Protein AF-A0A316UAI6-F1 (afdb_monomer_lite)

Organism: NCBI:txid1684307

pLDDT: mean 70.28, std 26.06, range [29.97, 97.88]

Sequence (201 aa):
MPPKGSKRKAADRAPDAAPAGEAASRRSTRHAAKAVKQEESDDASARGNKKAQQQVARGNEGAGKEKVEAASTLKSENVDDDKTSSTRTGGYPTTPDGHYFLVRCRLWRCADPSLPAEKRSELQKVLMTARRNLTGRITDAKVREEARQEVQRTKVALGERGDVWWDEGEVADRKMVWNTGYKDWWEGLSEGDRKGQRKSK

Radius of gyration: 36.59 Å; chains: 1; bounding box: 109×56×92 Å

Structure (mmCIF, N/CA/C/O backbone):
data_AF-A0A316UAI6-F1
#
_entry.id   AF-A0A316UAI6-F1
#
loop_
_atom_site.group_PDB
_atom_site.id
_atom_site.type_symbol
_atom_site.label_atom_id
_atom_site.label_alt_id
_atom_site.label_comp_id
_atom_site.label_asym_id
_atom_site.label_entity_id
_atom_site.label_seq_id
_atom_site.pdbx_PDB_ins_code
_atom_site.Cartn_x
_atom_site.Cartn_y
_atom_site.Cartn_z
_atom_site.occupancy
_atom_site.B_iso_or_equiv
_atom_site.auth_seq_id
_atom_site.auth_comp_id
_atom_site.auth_asym_id
_atom_site.auth_atom_id
_atom_site.pdbx_PDB_model_num
ATOM 1 N N . MET A 1 1 ? -63.494 26.188 -23.216 1.00 51.81 1 MET A N 1
ATOM 2 C CA . MET A 1 1 ? -63.212 26.230 -24.674 1.00 51.81 1 MET A CA 1
ATOM 3 C C . MET A 1 1 ? -61.818 26.817 -24.822 1.00 51.81 1 MET A C 1
ATOM 5 O O . MET A 1 1 ? -61.580 27.785 -24.109 1.00 51.81 1 MET A O 1
ATOM 9 N N . PRO A 1 2 ? -60.870 26.200 -25.555 1.00 58.38 2 PRO A N 1
ATOM 10 C CA . PRO A 1 2 ? -60.955 25.837 -26.982 1.00 58.38 2 PRO A CA 1
ATOM 11 C C . PRO A 1 2 ? -61.150 24.327 -27.279 1.00 58.38 2 PRO A C 1
ATOM 13 O O . PRO A 1 2 ? -61.202 23.535 -26.337 1.00 58.38 2 PRO A O 1
ATOM 16 N N . PRO A 1 3 ? -61.382 23.946 -28.558 1.00 62.19 3 PRO A N 1
ATOM 17 C CA . PRO A 1 3 ? -62.077 22.716 -28.938 1.00 62.19 3 PRO A CA 1
ATOM 18 C C . PRO A 1 3 ? -61.199 21.551 -29.438 1.00 62.19 3 PRO A C 1
ATOM 20 O O . PRO A 1 3 ? -59.983 21.619 -29.576 1.00 62.19 3 PRO A O 1
ATOM 23 N N . LYS A 1 4 ? -61.935 20.465 -29.691 1.00 53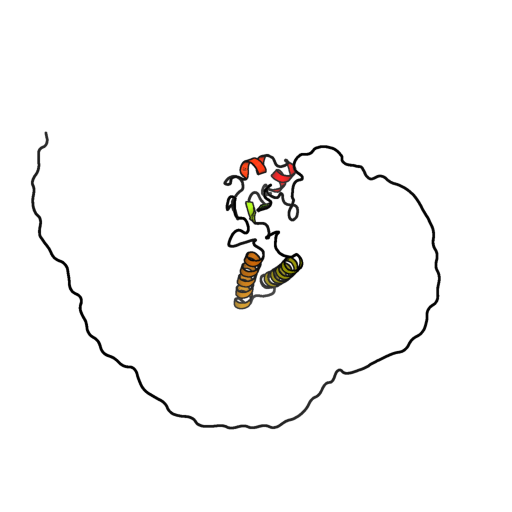.47 4 LYS A N 1
ATOM 24 C CA . LYS A 1 4 ? -61.600 19.091 -30.067 1.00 53.47 4 LYS A CA 1
ATOM 25 C C . LYS A 1 4 ? -60.944 18.940 -31.454 1.00 53.47 4 LYS A C 1
ATOM 27 O O . LYS A 1 4 ? -61.426 19.511 -32.420 1.00 53.47 4 LYS A O 1
ATOM 32 N N . GLY A 1 5 ? -59.958 18.039 -31.521 1.00 47.47 5 GLY A N 1
ATOM 33 C CA . GLY A 1 5 ? -59.858 16.867 -32.413 1.00 47.47 5 GLY A CA 1
ATOM 34 C C . GLY A 1 5 ? -59.988 16.988 -33.942 1.00 47.47 5 GLY A C 1
ATOM 35 O O . GLY A 1 5 ? -61.004 17.428 -34.460 1.00 47.47 5 GLY A O 1
ATOM 36 N N . SER A 1 6 ? -59.027 16.380 -34.654 1.00 54.06 6 SER A N 1
ATOM 37 C CA . SER A 1 6 ? -59.182 15.623 -35.923 1.00 54.06 6 SER A CA 1
ATOM 38 C C . SER A 1 6 ? -57.846 14.913 -36.214 1.00 54.06 6 SER A C 1
ATOM 40 O O . SER A 1 6 ? -56.837 15.576 -36.385 1.00 54.06 6 SER A O 1
ATOM 42 N N . LYS A 1 7 ? -57.697 13.611 -35.931 1.00 49.31 7 LYS A N 1
ATOM 43 C CA . LYS A 1 7 ? -57.993 12.414 -36.752 1.00 49.31 7 LYS A CA 1
ATOM 44 C C . LYS A 1 7 ? -57.172 12.279 -38.054 1.00 49.31 7 LYS A C 1
ATOM 46 O O . LYS A 1 7 ? -57.215 13.157 -38.906 1.00 49.31 7 LYS A O 1
ATOM 51 N N . ARG A 1 8 ? -56.714 11.024 -38.248 1.00 52.44 8 ARG A N 1
ATOM 52 C CA . ARG A 1 8 ? -56.242 10.314 -39.469 1.00 52.44 8 ARG A CA 1
ATOM 53 C C . ARG A 1 8 ? -54.715 10.417 -39.680 1.00 52.44 8 ARG A C 1
ATOM 55 O O . ARG A 1 8 ? -54.158 11.476 -39.475 1.00 52.44 8 ARG A O 1
ATOM 62 N N . LYS A 1 9 ? -53.976 9.371 -40.068 1.00 49.50 9 LYS A N 1
ATOM 63 C CA . LYS A 1 9 ? -54.337 8.108 -40.732 1.00 49.50 9 LYS A CA 1
ATOM 64 C C . LYS A 1 9 ? -53.195 7.088 -40.551 1.00 49.50 9 LYS A C 1
ATOM 66 O O . LYS A 1 9 ? -52.033 7.469 -40.595 1.00 49.50 9 LYS A O 1
ATOM 71 N N . ALA A 1 10 ? -53.550 5.818 -40.385 1.00 48.56 10 ALA A N 1
ATOM 72 C CA . ALA A 1 10 ? -52.649 4.673 -40.480 1.00 48.56 10 ALA A CA 1
ATOM 73 C C . ALA A 1 10 ? -52.291 4.347 -41.946 1.00 48.56 10 ALA A C 1
ATOM 75 O O . ALA A 1 10 ? -53.114 4.568 -42.838 1.00 48.56 10 ALA A O 1
ATOM 76 N N . ALA A 1 11 ? -51.104 3.778 -42.149 1.00 54.94 11 ALA A N 1
ATOM 77 C CA . ALA A 1 11 ? -50.732 2.857 -43.230 1.00 54.94 11 ALA A CA 1
ATOM 78 C C . ALA A 1 11 ? -49.582 1.992 -42.663 1.00 54.94 11 ALA A C 1
ATOM 80 O O . ALA A 1 11 ? -48.625 2.546 -42.128 1.00 54.94 11 ALA A O 1
ATOM 81 N N . ASP A 1 12 ? -49.832 0.709 -42.382 1.00 42.19 12 ASP A N 1
ATOM 82 C CA . ASP A 1 12 ? -49.533 -0.458 -43.249 1.00 42.19 12 ASP A CA 1
ATOM 83 C C . ASP A 1 12 ? -48.010 -0.666 -43.432 1.00 42.19 12 ASP A C 1
ATOM 85 O O . ASP A 1 12 ? -47.335 0.212 -43.953 1.00 42.19 12 ASP A O 1
ATOM 89 N N . ARG A 1 13 ? -47.394 -1.694 -42.812 1.00 37.78 13 ARG A N 1
ATOM 90 C CA . ARG A 1 13 ? -47.258 -3.103 -43.291 1.00 37.78 13 ARG A CA 1
ATOM 91 C C . ARG A 1 13 ? -46.191 -3.181 -44.402 1.00 37.78 13 ARG A C 1
ATOM 93 O O . ARG A 1 13 ? -46.262 -2.419 -45.347 1.00 37.78 13 ARG A O 1
ATOM 100 N N . ALA A 1 14 ? -45.162 -4.026 -44.387 1.00 54.59 14 ALA A N 1
ATOM 101 C CA . ALA A 1 14 ? -44.936 -5.333 -43.776 1.00 54.59 14 ALA A CA 1
ATOM 102 C C . ALA A 1 14 ? -43.407 -5.607 -43.641 1.00 54.59 14 ALA A C 1
ATOM 104 O O . ALA A 1 14 ? -42.605 -4.778 -44.073 1.00 54.59 14 ALA A O 1
ATOM 105 N N . PRO A 1 15 ? -43.014 -6.753 -43.053 1.00 63.81 15 PRO A N 1
ATOM 106 C CA . PRO A 1 15 ? -41.630 -7.198 -42.882 1.00 63.81 15 PRO A CA 1
ATOM 107 C C . PRO A 1 15 ? -41.121 -8.085 -44.038 1.00 63.81 15 PRO A C 1
ATOM 109 O O . PRO A 1 15 ? -41.906 -8.538 -44.868 1.00 63.81 15 PRO A O 1
ATOM 112 N N . ASP A 1 16 ? -39.828 -8.416 -43.933 1.00 42.72 16 ASP A N 1
ATOM 113 C CA . ASP A 1 16 ? -39.140 -9.613 -44.452 1.00 42.72 16 ASP A CA 1
ATOM 114 C C . ASP A 1 16 ? -38.360 -9.482 -45.775 1.00 42.72 16 ASP A C 1
ATOM 116 O O . ASP A 1 16 ? -38.886 -8.988 -46.769 1.00 42.72 16 ASP A O 1
ATOM 120 N N . ALA A 1 17 ? -37.095 -9.934 -45.735 1.00 41.78 17 ALA A N 1
ATOM 121 C CA . ALA 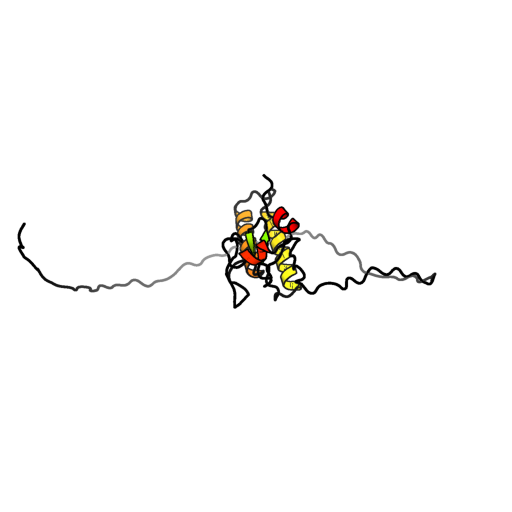A 1 17 ? -36.312 -10.539 -46.827 1.00 41.78 17 ALA A CA 1
ATOM 122 C C . ALA A 1 17 ? -34.794 -10.522 -46.520 1.00 41.78 17 ALA A C 1
ATOM 124 O O . ALA A 1 17 ? -34.074 -9.581 -46.853 1.00 41.78 17 ALA A O 1
ATOM 125 N N . ALA A 1 18 ? -34.283 -11.619 -45.957 1.00 45.41 18 ALA A N 1
ATOM 126 C CA . ALA A 1 18 ? -33.064 -12.243 -46.494 1.00 45.41 18 ALA A CA 1
ATOM 127 C C . ALA A 1 18 ? -33.494 -13.114 -47.702 1.00 45.41 18 ALA A C 1
ATOM 129 O O . ALA A 1 18 ? -34.648 -13.554 -47.687 1.00 45.41 18 ALA A O 1
ATOM 130 N N . PRO A 1 19 ? -32.658 -13.398 -48.735 1.00 53.94 19 PRO A N 1
ATOM 131 C CA . PRO A 1 19 ? -31.632 -14.448 -48.589 1.00 53.94 19 PRO A CA 1
ATOM 132 C C . PRO A 1 19 ? -30.394 -14.407 -49.542 1.00 53.94 19 PRO A C 1
ATOM 134 O O . PRO A 1 19 ? -30.399 -13.777 -50.591 1.00 53.94 19 PRO A O 1
ATOM 137 N N . ALA A 1 20 ? -29.386 -15.207 -49.154 1.00 40.53 20 ALA A N 1
ATOM 138 C CA . ALA A 1 20 ? -28.538 -16.134 -49.941 1.00 40.53 20 ALA A CA 1
ATOM 139 C C . ALA A 1 20 ? -27.560 -15.694 -51.069 1.00 40.53 20 ALA A C 1
ATOM 141 O O . ALA A 1 20 ? -27.871 -14.897 -51.946 1.00 40.53 20 ALA A O 1
ATOM 142 N N . GLY A 1 21 ? -26.407 -16.395 -51.084 1.00 38.06 21 GLY A N 1
ATOM 143 C CA . GLY A 1 21 ? -25.442 -16.558 -52.193 1.00 38.06 21 GLY A CA 1
ATOM 144 C C . GLY A 1 21 ? -23.988 -16.352 -51.729 1.00 38.06 21 GLY A C 1
ATOM 145 O O . GLY A 1 21 ? -23.542 -15.217 -51.652 1.00 38.06 21 GLY A O 1
ATOM 146 N N . GLU A 1 22 ? -23.261 -17.320 -51.156 1.00 34.16 22 GLU A N 1
ATOM 147 C CA . GLU A 1 22 ? -22.683 -18.567 -51.712 1.00 34.16 22 GLU A CA 1
ATOM 148 C C . GLU A 1 22 ? -21.456 -18.370 -52.638 1.00 34.16 22 GLU A C 1
ATOM 150 O O . GLU A 1 22 ? -21.431 -17.472 -53.469 1.00 34.16 22 GLU A O 1
ATOM 155 N N . ALA A 1 23 ? -20.480 -19.285 -52.483 1.00 39.41 23 ALA A N 1
ATOM 156 C CA . ALA A 1 23 ? -19.252 -19.557 -53.257 1.00 39.41 23 ALA A CA 1
ATOM 157 C C . ALA A 1 23 ? -17.948 -18.925 -52.706 1.00 39.41 23 ALA A C 1
ATOM 159 O O . ALA A 1 23 ? -17.682 -17.740 -52.836 1.00 39.41 23 ALA A O 1
ATOM 160 N N . ALA A 1 24 ? -17.158 -19.652 -51.908 1.00 39.59 24 ALA A N 1
ATOM 161 C CA . ALA A 1 24 ? -16.184 -20.681 -52.314 1.00 39.59 24 ALA A CA 1
ATOM 162 C C . ALA A 1 24 ? -14.859 -20.110 -52.859 1.00 39.59 24 ALA A C 1
ATOM 164 O O . ALA A 1 24 ? -14.784 -19.686 -54.001 1.00 39.59 24 ALA A O 1
ATOM 165 N N . SER A 1 25 ? -13.779 -20.219 -52.073 1.00 41.81 25 SER A N 1
ATOM 166 C CA . SER A 1 25 ? -12.475 -20.666 -52.590 1.00 41.81 25 SER A CA 1
ATOM 167 C C . SER A 1 25 ? -11.545 -21.060 -51.437 1.00 41.81 25 SER A C 1
ATOM 169 O O . SER A 1 25 ? -10.957 -20.233 -50.743 1.00 41.81 25 SER A O 1
ATOM 171 N N . ARG A 1 26 ? -11.456 -22.370 -51.200 1.00 51.00 26 ARG A N 1
ATOM 172 C CA . ARG A 1 26 ? -10.353 -23.030 -50.494 1.00 51.00 26 ARG A CA 1
ATOM 173 C C . ARG A 1 26 ? -9.532 -23.777 -51.547 1.00 51.00 26 ARG A C 1
ATOM 175 O O . ARG A 1 26 ? -10.116 -24.267 -52.510 1.00 51.00 26 ARG A O 1
ATOM 182 N N . ARG A 1 27 ? -8.252 -24.013 -51.218 1.00 43.62 27 ARG A N 1
ATOM 183 C CA . ARG A 1 27 ? -7.220 -24.796 -51.944 1.00 43.62 27 ARG A CA 1
ATOM 184 C C . ARG A 1 27 ? -6.547 -23.978 -53.067 1.00 43.62 27 ARG A C 1
ATOM 186 O O . ARG A 1 27 ? -7.220 -23.283 -53.798 1.00 43.62 27 ARG A O 1
ATOM 193 N N . SER A 1 28 ? -5.228 -23.997 -53.261 1.00 41.75 28 SER A N 1
ATOM 194 C CA . SER A 1 28 ? -4.328 -25.139 -53.118 1.00 41.75 28 SER A CA 1
ATOM 195 C C . SER A 1 28 ? -2.843 -24.727 -53.223 1.00 41.75 28 SER A C 1
ATOM 197 O O . SER A 1 28 ? -2.511 -23.872 -54.030 1.00 41.75 28 SER A O 1
ATOM 199 N N . THR A 1 29 ? -1.992 -25.401 -52.429 1.00 48.34 29 THR A N 1
ATOM 200 C CA . THR A 1 29 ? -0.652 -25.982 -52.743 1.00 48.34 29 THR A CA 1
ATOM 201 C C . THR A 1 29 ? 0.410 -25.141 -53.479 1.00 48.34 29 THR A C 1
ATOM 203 O O . THR A 1 29 ? 0.173 -24.708 -54.593 1.00 48.34 29 THR A O 1
ATOM 206 N N . ARG A 1 30 ? 1.604 -24.883 -52.917 1.00 45.38 30 ARG A N 1
ATOM 207 C CA . ARG A 1 30 ? 2.788 -25.755 -52.645 1.00 45.38 30 ARG A CA 1
ATOM 208 C C . ARG A 1 30 ? 3.887 -25.539 -53.709 1.00 45.38 30 ARG A C 1
ATOM 210 O O . ARG A 1 30 ? 3.574 -25.385 -54.879 1.00 45.38 30 ARG A O 1
ATOM 217 N N . HIS A 1 31 ? 5.142 -25.659 -53.253 1.00 33.75 31 HIS A N 1
ATOM 218 C CA . HIS A 1 31 ? 6.447 -25.591 -53.947 1.00 33.75 31 HIS A CA 1
ATOM 219 C C . HIS A 1 31 ? 7.080 -24.182 -53.941 1.00 33.75 31 HIS A C 1
ATOM 221 O O . HIS A 1 31 ? 6.417 -23.211 -54.254 1.00 33.75 31 HIS A O 1
ATOM 227 N N . ALA A 1 32 ? 8.333 -23.978 -53.522 1.00 42.34 32 ALA A N 1
ATOM 228 C CA . ALA A 1 32 ? 9.491 -24.852 -53.667 1.00 42.34 32 ALA A CA 1
ATOM 229 C C . ALA A 1 32 ? 10.475 -24.787 -52.482 1.00 42.34 32 ALA A C 1
ATOM 231 O O . ALA A 1 32 ? 10.679 -23.752 -51.854 1.00 42.34 32 ALA A O 1
ATOM 232 N N . ALA A 1 33 ? 11.110 -25.932 -52.242 1.00 38.81 33 ALA A N 1
ATOM 233 C CA . ALA A 1 33 ? 12.311 -26.104 -51.442 1.00 38.81 33 ALA A CA 1
ATOM 234 C C . ALA A 1 33 ? 13.564 -26.010 -52.332 1.00 38.81 33 ALA A C 1
ATOM 236 O O . ALA A 1 33 ? 13.546 -26.550 -53.438 1.00 38.81 33 ALA A O 1
ATOM 237 N N . LYS A 1 34 ? 14.630 -25.381 -51.813 1.00 37.19 34 LYS A N 1
ATOM 238 C CA . LYS A 1 34 ? 16.087 -25.552 -52.071 1.00 37.19 34 LYS A CA 1
ATOM 239 C C . LYS A 1 34 ? 16.788 -24.248 -51.635 1.00 37.19 34 LYS A C 1
ATOM 241 O O . LYS A 1 34 ? 16.229 -23.189 -51.854 1.00 37.19 34 LYS A O 1
ATOM 246 N N . ALA A 1 35 ? 17.987 -24.197 -51.066 1.00 41.81 35 ALA A N 1
ATOM 247 C CA . ALA A 1 35 ? 18.954 -25.212 -50.688 1.00 41.81 35 ALA A CA 1
ATOM 248 C C . ALA A 1 35 ? 19.931 -24.630 -49.644 1.00 41.81 35 ALA A C 1
ATOM 250 O O . ALA A 1 35 ? 20.189 -23.432 -49.597 1.00 41.81 35 ALA A O 1
ATOM 251 N N . VAL A 1 36 ? 20.462 -25.563 -48.864 1.00 45.66 36 VAL A N 1
ATOM 252 C CA . VAL A 1 36 ? 21.673 -25.585 -48.035 1.00 45.66 36 VAL A CA 1
ATOM 253 C C . VAL A 1 36 ? 22.865 -24.780 -48.583 1.00 45.66 36 VAL A C 1
ATOM 255 O O . VAL A 1 36 ? 23.236 -24.957 -49.743 1.00 45.66 36 VAL A O 1
ATOM 258 N N . LYS A 1 37 ? 23.568 -24.057 -47.693 1.00 43.25 37 LYS A N 1
ATOM 259 C CA . LYS A 1 37 ? 25.038 -24.137 -47.607 1.00 43.25 37 LYS A CA 1
ATOM 260 C C . LYS A 1 37 ? 25.544 -23.860 -46.185 1.00 43.25 37 LYS A C 1
ATOM 262 O O . LYS A 1 37 ? 25.355 -22.776 -45.646 1.00 43.25 37 LYS A O 1
ATOM 267 N N . GLN A 1 38 ? 26.136 -24.900 -45.602 1.00 36.28 38 GLN A N 1
ATOM 268 C CA . GLN A 1 38 ? 27.097 -24.840 -44.505 1.00 36.28 38 GLN A CA 1
ATOM 269 C C . GLN A 1 38 ? 28.354 -24.113 -44.994 1.00 36.28 38 GLN A C 1
ATOM 271 O O . GLN A 1 38 ? 28.760 -24.371 -46.124 1.00 36.28 38 GLN A O 1
ATOM 276 N N . GLU A 1 39 ? 28.988 -23.313 -44.137 1.00 41.31 39 GLU A N 1
ATOM 277 C CA . GLU A 1 39 ? 30.431 -23.427 -43.909 1.00 41.31 39 GLU A CA 1
ATOM 278 C C . GLU A 1 39 ? 30.711 -23.325 -42.407 1.00 41.31 39 GLU A C 1
ATOM 280 O O . GLU A 1 39 ? 30.231 -22.446 -41.693 1.00 41.31 39 GLU A O 1
ATOM 285 N N . GLU A 1 40 ? 31.429 -24.345 -41.972 1.00 41.88 40 GLU A N 1
ATOM 286 C CA . GLU A 1 40 ? 32.051 -24.613 -40.692 1.00 41.88 40 GLU A CA 1
ATOM 287 C C . GLU A 1 40 ? 33.528 -24.263 -40.882 1.00 41.88 40 GLU A C 1
ATOM 289 O O . GLU A 1 40 ? 34.111 -24.698 -41.873 1.00 41.88 40 GLU A O 1
ATOM 294 N N . SER A 1 41 ? 34.129 -23.501 -39.969 1.00 38.44 41 SER A N 1
ATOM 295 C CA . SER A 1 41 ? 35.519 -23.738 -39.565 1.00 38.44 41 SER A CA 1
ATOM 296 C C . SER A 1 41 ? 35.871 -22.924 -38.324 1.00 38.44 41 SER A C 1
ATOM 298 O O . SER A 1 41 ? 35.643 -21.714 -38.253 1.00 38.44 41 SER A O 1
ATOM 300 N N . ASP A 1 42 ? 36.425 -23.668 -37.381 1.00 37.59 42 ASP A N 1
ATOM 301 C CA . ASP A 1 42 ? 36.916 -23.357 -36.048 1.00 37.59 42 ASP A CA 1
ATOM 302 C C . ASP A 1 42 ? 37.966 -22.231 -35.983 1.00 37.59 42 ASP A C 1
ATOM 304 O O . ASP A 1 42 ? 38.693 -21.996 -36.944 1.00 37.59 42 ASP A O 1
ATOM 308 N N . ASP A 1 43 ? 38.093 -21.565 -34.826 1.00 33.84 43 ASP A N 1
ATOM 309 C CA . ASP A 1 43 ? 39.214 -21.830 -33.902 1.00 33.84 43 ASP A CA 1
ATOM 310 C C . ASP A 1 43 ? 39.177 -20.936 -32.634 1.00 33.84 43 ASP A C 1
ATOM 312 O O . ASP A 1 43 ? 38.999 -19.721 -32.685 1.00 33.84 43 ASP A O 1
ATOM 316 N N . ALA A 1 44 ? 39.348 -21.613 -31.495 1.00 34.59 44 ALA A N 1
ATOM 317 C CA . ALA A 1 44 ? 39.962 -21.217 -30.221 1.00 34.59 44 ALA A CA 1
ATOM 318 C C . ALA A 1 44 ? 39.670 -19.862 -29.527 1.00 34.59 44 ALA A C 1
ATOM 320 O O . ALA A 1 44 ? 40.062 -18.785 -29.965 1.00 34.59 44 ALA A O 1
ATOM 321 N N . SER A 1 45 ? 39.195 -19.955 -28.271 1.00 34.69 45 SER A N 1
ATOM 322 C CA . SER A 1 45 ? 39.963 -19.598 -27.046 1.00 34.69 45 SER A CA 1
ATOM 323 C C . SER A 1 45 ? 38.990 -19.439 -25.858 1.00 34.69 45 SER A C 1
ATOM 325 O O . SER A 1 45 ? 38.243 -18.472 -25.772 1.00 34.69 45 SER A O 1
ATOM 327 N N . ALA A 1 46 ? 38.776 -20.421 -24.978 1.00 34.78 46 ALA A N 1
ATOM 328 C CA . ALA A 1 46 ? 39.695 -20.982 -23.981 1.00 34.78 46 ALA A CA 1
ATOM 329 C C . ALA A 1 46 ? 40.267 -19.965 -22.965 1.00 34.78 46 ALA A C 1
ATOM 331 O O . ALA A 1 46 ? 41.467 -19.720 -22.921 1.00 34.78 46 ALA A O 1
ATOM 332 N N . ARG A 1 47 ? 39.422 -19.460 -22.053 1.00 40.59 47 ARG A N 1
ATOM 333 C CA . ARG A 1 47 ? 39.794 -19.117 -20.659 1.00 40.59 47 ARG A CA 1
ATOM 334 C C . ARG A 1 47 ? 38.577 -19.436 -19.778 1.00 40.59 47 ARG A C 1
ATOM 336 O O . ARG A 1 47 ? 37.550 -18.794 -19.912 1.00 40.59 47 ARG A O 1
ATOM 343 N N . GLY A 1 48 ? 38.531 -20.465 -18.938 1.00 31.30 48 GLY A N 1
ATOM 344 C CA . GLY A 1 48 ? 39.591 -21.022 -18.109 1.00 31.30 48 GLY A CA 1
ATOM 345 C C . GLY A 1 48 ? 39.509 -20.390 -16.721 1.00 31.30 48 GLY A C 1
ATOM 346 O O . GLY A 1 48 ? 40.275 -19.484 -16.426 1.00 31.30 48 GLY A O 1
ATOM 347 N N . ASN A 1 49 ? 38.582 -20.848 -15.873 1.00 38.81 49 ASN A N 1
ATOM 348 C CA . ASN A 1 49 ? 38.689 -20.618 -14.432 1.00 38.81 49 ASN A CA 1
ATOM 349 C C . ASN A 1 49 ? 38.341 -21.903 -13.670 1.00 38.81 49 ASN A C 1
ATOM 351 O O . ASN A 1 49 ? 37.247 -22.089 -13.145 1.00 38.81 49 ASN A O 1
ATOM 355 N N . LYS A 1 50 ? 39.302 -22.829 -13.676 1.00 40.16 50 LYS A N 1
ATOM 356 C CA . LYS A 1 50 ? 39.432 -23.890 -12.680 1.00 40.16 50 LYS A CA 1
ATOM 357 C C . LYS A 1 50 ? 40.752 -23.646 -11.964 1.00 40.16 50 LYS A C 1
ATOM 359 O O . LYS A 1 50 ? 41.810 -23.834 -12.558 1.00 40.16 50 LYS A O 1
ATOM 364 N N . LYS A 1 51 ? 40.697 -23.269 -10.690 1.00 38.38 51 LYS A N 1
ATOM 365 C CA . LYS A 1 51 ? 41.821 -23.460 -9.777 1.00 38.38 51 LYS A CA 1
ATOM 366 C C . LYS A 1 51 ? 41.288 -23.835 -8.394 1.00 38.38 51 LYS A C 1
ATOM 368 O O . LYS A 1 51 ? 40.567 -23.041 -7.806 1.00 38.38 51 LYS A O 1
ATOM 373 N N . ALA A 1 52 ? 41.706 -25.032 -7.953 1.00 37.28 52 ALA A N 1
ATOM 374 C CA . ALA A 1 52 ? 41.897 -25.497 -6.568 1.00 37.28 52 ALA A CA 1
ATOM 375 C C . ALA A 1 52 ? 40.619 -25.625 -5.693 1.00 37.28 52 ALA A C 1
ATOM 377 O O . ALA A 1 52 ? 39.962 -24.628 -5.444 1.00 37.28 52 ALA A O 1
ATOM 378 N N . GLN A 1 53 ? 40.126 -26.778 -5.194 1.00 42.53 53 GLN A N 1
ATOM 379 C CA . GLN A 1 53 ? 40.744 -27.965 -4.549 1.00 42.53 53 GLN A CA 1
ATOM 380 C C . GLN A 1 53 ? 41.965 -27.635 -3.670 1.00 42.53 53 GLN A C 1
ATOM 382 O O . GLN A 1 53 ? 42.897 -27.034 -4.173 1.00 42.53 53 GLN A O 1
ATOM 387 N N . GLN A 1 54 ? 42.163 -28.064 -2.424 1.00 41.44 54 GLN A N 1
ATOM 388 C CA . GLN A 1 54 ? 41.412 -28.737 -1.359 1.00 41.44 54 GLN A CA 1
ATOM 389 C C . GLN A 1 54 ? 42.440 -28.902 -0.202 1.00 41.44 54 GLN A C 1
ATOM 391 O O . GLN A 1 54 ? 43.590 -29.200 -0.500 1.00 41.44 54 GLN A O 1
ATOM 396 N N . GLN A 1 55 ? 42.006 -28.779 1.070 1.00 40.44 55 GLN A N 1
ATOM 397 C CA . GLN A 1 55 ? 42.652 -29.263 2.326 1.00 40.44 55 GLN A CA 1
ATOM 398 C C . GLN A 1 55 ? 44.010 -28.623 2.737 1.00 40.44 55 GLN A C 1
ATOM 400 O O . GLN A 1 55 ? 44.831 -28.280 1.905 1.00 40.44 55 GLN A O 1
ATOM 405 N N . VAL A 1 56 ? 44.315 -28.352 4.015 1.00 37.72 56 VAL A N 1
ATOM 406 C CA . VAL A 1 56 ? 44.399 -29.269 5.171 1.00 37.72 56 VAL A CA 1
ATOM 407 C C . VAL A 1 56 ? 44.353 -28.525 6.527 1.00 37.72 56 VAL A C 1
ATOM 409 O O . VAL A 1 56 ? 44.585 -27.325 6.616 1.00 37.72 56 VAL A O 1
ATOM 412 N N . ALA A 1 57 ? 44.060 -29.301 7.571 1.00 39.22 57 ALA A N 1
ATOM 413 C CA . ALA A 1 57 ? 43.885 -28.978 8.987 1.00 39.22 57 ALA A CA 1
ATOM 414 C C . ALA A 1 57 ? 45.060 -28.305 9.735 1.00 39.22 57 ALA A C 1
ATOM 416 O O . ALA A 1 57 ? 46.219 -28.490 9.366 1.00 39.22 57 ALA A O 1
ATOM 417 N N . ARG A 1 58 ? 44.706 -27.634 10.852 1.00 35.09 58 ARG A N 1
ATOM 418 C CA . ARG A 1 58 ? 45.414 -27.375 12.144 1.00 35.09 58 ARG A CA 1
ATOM 419 C C . ARG A 1 58 ? 44.831 -26.070 12.725 1.00 35.09 58 ARG A C 1
ATOM 421 O O . ARG A 1 58 ? 44.727 -25.107 11.987 1.00 35.09 58 ARG A O 1
ATOM 428 N N . GLY A 1 59 ? 44.418 -25.902 13.975 1.00 31.17 59 GLY A N 1
ATOM 429 C CA . GLY A 1 59 ? 44.361 -26.719 15.178 1.00 31.17 59 GLY A CA 1
ATOM 430 C C . GLY A 1 59 ? 43.491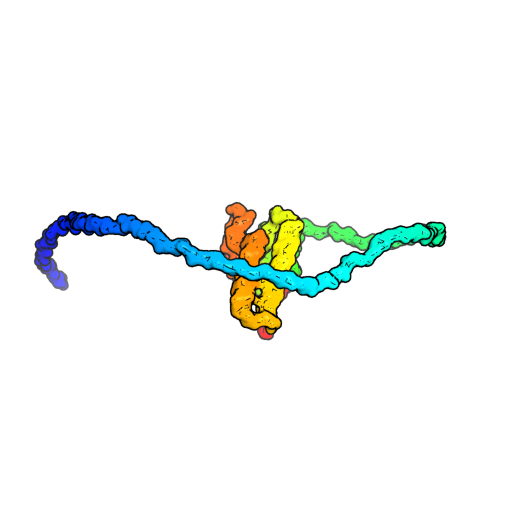 -25.964 16.203 1.00 31.17 59 GLY A C 1
ATOM 431 O O . GLY A 1 59 ? 43.261 -24.763 16.070 1.00 31.17 59 GLY A O 1
ATOM 432 N N . ASN A 1 60 ? 42.959 -26.712 17.160 1.00 37.06 60 ASN A N 1
ATOM 433 C CA . ASN A 1 60 ? 42.131 -26.281 18.283 1.00 37.06 60 ASN A CA 1
ATOM 434 C C . ASN A 1 60 ? 43.025 -25.925 19.483 1.00 37.06 60 ASN A C 1
ATOM 436 O O . ASN A 1 60 ? 43.915 -26.714 19.769 1.00 37.06 60 ASN A O 1
ATOM 440 N N . GLU A 1 61 ? 42.759 -24.797 20.148 1.00 33.31 61 GLU A N 1
ATOM 441 C CA . GLU A 1 61 ? 43.095 -24.405 21.538 1.00 33.31 61 GLU A CA 1
ATOM 442 C C . GLU A 1 61 ? 42.649 -22.929 21.659 1.00 33.31 61 GLU A C 1
ATOM 444 O O . GLU A 1 61 ? 42.943 -22.138 20.772 1.00 33.31 61 GLU A O 1
ATOM 449 N N . GLY A 1 62 ? 41.901 -22.408 22.628 1.00 30.20 62 GLY A N 1
ATOM 450 C CA . GLY A 1 62 ? 41.496 -22.799 23.974 1.00 30.20 62 GLY A CA 1
ATOM 451 C C . GLY A 1 62 ? 41.276 -21.485 24.763 1.00 30.20 62 GLY A C 1
ATOM 452 O O . GLY A 1 62 ? 41.859 -20.465 24.408 1.00 30.20 62 GLY A O 1
ATOM 453 N N . ALA A 1 63 ? 40.472 -21.527 25.835 1.00 34.88 63 ALA A N 1
ATOM 454 C CA . ALA A 1 63 ? 40.101 -20.439 26.772 1.00 34.88 63 ALA A CA 1
ATOM 455 C C . ALA A 1 63 ? 38.913 -19.549 26.325 1.00 34.88 63 ALA A C 1
ATOM 457 O O . ALA A 1 63 ? 39.020 -18.756 25.404 1.00 34.88 63 ALA A O 1
ATOM 458 N N . GLY A 1 64 ? 37.719 -19.584 26.926 1.00 32.53 64 GLY A N 1
ATOM 459 C CA . GLY A 1 64 ? 37.332 -20.040 28.260 1.00 32.53 64 GLY A CA 1
ATOM 460 C C . GLY A 1 64 ? 37.540 -18.939 29.299 1.00 32.53 64 GLY A C 1
ATOM 461 O O . GLY A 1 64 ? 38.578 -18.942 29.948 1.00 32.53 64 GLY A O 1
ATOM 462 N N . LYS A 1 65 ? 36.558 -18.034 29.462 1.00 38.88 65 LYS A N 1
ATOM 463 C CA . LYS A 1 65 ? 36.238 -17.356 30.734 1.00 38.88 65 LYS A CA 1
ATOM 464 C C . LYS A 1 65 ? 34.742 -17.052 30.822 1.00 38.88 65 LYS A C 1
ATOM 466 O O . LYS A 1 65 ? 34.229 -16.103 30.241 1.00 38.88 65 LYS A O 1
ATOM 471 N N . GLU A 1 66 ? 34.092 -17.917 31.579 1.00 35.38 66 GLU A N 1
ATOM 472 C CA . GLU A 1 66 ? 32.841 -17.734 32.299 1.00 35.38 66 GLU A CA 1
ATOM 473 C C . GLU A 1 66 ? 32.950 -16.556 33.285 1.00 35.38 66 GLU A C 1
ATOM 475 O O . GLU A 1 66 ? 33.944 -16.444 34.007 1.00 35.38 66 GLU A O 1
ATOM 480 N N . LYS A 1 67 ? 31.924 -15.694 33.348 1.00 38.53 67 LYS A N 1
ATOM 481 C CA . LYS A 1 67 ? 31.554 -15.026 34.602 1.00 38.53 67 LYS A CA 1
ATOM 482 C C . LYS A 1 67 ? 30.062 -14.675 34.645 1.00 38.53 67 LYS A C 1
ATOM 484 O O . LYS A 1 67 ? 29.580 -13.782 33.959 1.00 38.53 67 LYS A O 1
ATOM 489 N N . VAL A 1 68 ? 29.404 -15.467 35.477 1.00 39.62 68 VAL A N 1
ATOM 490 C CA . VAL A 1 68 ? 28.162 -15.336 36.242 1.00 39.62 68 VAL A CA 1
ATOM 491 C C . VAL A 1 68 ? 27.588 -13.935 36.555 1.00 39.62 68 VAL A C 1
ATOM 493 O O . VAL A 1 68 ? 28.285 -13.044 37.030 1.00 39.62 68 VAL A O 1
ATOM 496 N N . GLU A 1 69 ? 26.263 -13.891 36.364 1.00 29.97 69 GLU A N 1
ATOM 497 C CA . GLU A 1 69 ? 25.162 -13.435 37.242 1.00 29.97 69 GLU A CA 1
ATOM 498 C C . GLU A 1 69 ? 24.806 -11.955 37.530 1.00 29.97 69 GLU A C 1
ATOM 500 O O . GLU A 1 69 ? 25.572 -11.166 38.071 1.00 29.97 69 GLU A O 1
ATOM 505 N N . ALA A 1 70 ? 23.503 -11.721 37.285 1.00 36.72 70 ALA A N 1
ATOM 506 C CA . ALA A 1 70 ? 22.487 -11.041 38.103 1.00 36.72 70 ALA A CA 1
ATOM 507 C C . ALA A 1 70 ? 22.446 -9.503 38.211 1.00 36.72 70 ALA A C 1
ATOM 509 O O . ALA A 1 70 ? 23.167 -8.885 38.982 1.00 36.72 70 ALA A O 1
ATOM 510 N N . ALA A 1 71 ? 21.438 -8.923 37.545 1.00 33.06 71 ALA A N 1
ATOM 511 C CA . ALA A 1 71 ? 20.440 -7.992 38.105 1.00 33.06 71 ALA A CA 1
ATOM 512 C C . ALA A 1 71 ? 19.414 -7.694 36.991 1.00 33.06 71 ALA A C 1
ATOM 514 O O . ALA A 1 71 ? 19.743 -7.117 35.961 1.00 33.06 71 ALA A O 1
ATOM 515 N N . SER A 1 72 ? 18.212 -8.271 37.039 1.00 31.66 72 SER A N 1
ATOM 516 C CA . SER A 1 72 ? 17.020 -7.615 37.593 1.00 31.66 72 SER A CA 1
ATOM 517 C C . SER A 1 72 ? 16.889 -6.149 37.169 1.00 31.66 72 SER A C 1
ATOM 519 O O . SER A 1 72 ? 17.485 -5.257 37.764 1.00 31.66 72 SER A O 1
ATOM 521 N N . THR A 1 73 ? 16.071 -5.886 36.151 1.00 34.47 73 THR A N 1
ATOM 522 C CA . THR A 1 73 ? 15.285 -4.651 36.069 1.00 34.47 73 THR A CA 1
ATOM 523 C C . THR A 1 73 ? 14.012 -4.968 35.298 1.00 34.47 73 THR A C 1
ATOM 525 O O . THR A 1 73 ? 14.003 -5.124 34.078 1.00 34.47 73 THR A O 1
ATOM 528 N N . LEU A 1 74 ? 12.944 -5.093 36.076 1.00 39.94 74 LEU A N 1
ATOM 529 C CA . LEU A 1 74 ? 11.549 -5.078 35.671 1.00 39.94 74 LEU A CA 1
ATOM 530 C C . LEU A 1 74 ? 11.303 -3.923 34.688 1.00 39.94 74 LEU A C 1
ATOM 532 O O . LEU A 1 74 ? 11.487 -2.756 35.034 1.00 39.94 74 LEU A O 1
ATOM 536 N N . LYS A 1 75 ? 10.853 -4.234 33.471 1.00 34.38 75 LYS A N 1
ATOM 537 C CA . LYS A 1 75 ? 10.194 -3.255 32.606 1.00 34.38 75 LYS A CA 1
ATOM 538 C C . LYS A 1 75 ? 8.713 -3.608 32.570 1.00 34.38 75 LYS A C 1
ATOM 540 O O . LYS A 1 75 ? 8.285 -4.403 31.747 1.00 34.38 75 LYS A O 1
ATOM 545 N N . SER A 1 76 ? 8.013 -3.029 33.543 1.00 38.78 76 SER A N 1
ATOM 546 C CA . SER A 1 76 ? 6.602 -2.637 33.508 1.00 38.78 76 SER A CA 1
ATOM 547 C C . SER A 1 76 ? 5.673 -3.547 32.704 1.00 38.78 76 SER A C 1
ATOM 549 O O . SER A 1 76 ? 5.521 -3.398 31.488 1.00 38.78 76 SER A O 1
ATOM 551 N N . GLU A 1 77 ? 4.989 -4.415 33.437 1.00 38.78 77 GLU A N 1
ATOM 552 C CA . GLU A 1 77 ? 3.639 -4.859 33.119 1.00 38.78 77 GLU A CA 1
ATOM 553 C C . GLU A 1 77 ? 2.778 -3.619 32.818 1.00 38.78 77 GLU A C 1
ATOM 555 O O . GLU A 1 77 ? 2.548 -2.791 33.694 1.00 38.78 77 GLU A O 1
ATOM 560 N N . ASN A 1 78 ? 2.341 -3.456 31.568 1.00 39.19 78 ASN A N 1
ATOM 561 C CA . ASN A 1 78 ? 1.179 -2.627 31.261 1.00 39.19 78 ASN A CA 1
ATOM 562 C C . ASN A 1 78 ? -0.028 -3.564 31.297 1.00 39.19 78 ASN A C 1
ATOM 564 O O . ASN A 1 78 ? -0.391 -4.162 30.286 1.00 39.19 78 ASN A O 1
ATOM 568 N N . VAL A 1 79 ? -0.584 -3.746 32.489 1.00 48.31 79 VAL A N 1
ATOM 569 C CA . VAL A 1 79 ? -1.968 -4.179 32.662 1.00 48.31 79 VAL A CA 1
ATOM 570 C C . VAL A 1 79 ? -2.742 -2.885 32.837 1.00 48.31 79 VAL A C 1
ATOM 572 O O . VAL A 1 79 ? -2.562 -2.274 33.874 1.00 48.31 79 VAL A O 1
ATOM 575 N N . ASP A 1 80 ? -3.470 -2.442 31.807 1.00 35.78 80 ASP A N 1
ATOM 576 C CA . ASP A 1 80 ? -4.677 -1.603 31.904 1.00 35.78 80 ASP A CA 1
ATOM 577 C C . ASP A 1 80 ? -5.296 -1.389 30.497 1.00 35.78 80 ASP A C 1
ATOM 579 O O . ASP A 1 80 ? -4.611 -1.030 29.538 1.00 35.78 80 ASP A O 1
ATOM 583 N N . ASP A 1 81 ? -6.610 -1.636 30.426 1.00 39.28 81 ASP A N 1
ATOM 584 C CA . ASP A 1 81 ? -7.602 -1.384 29.364 1.00 39.28 81 ASP A CA 1
ATOM 585 C C . ASP A 1 81 ? -7.620 -2.232 28.068 1.00 39.28 81 ASP A C 1
ATOM 587 O O . ASP A 1 81 ? -7.032 -1.929 27.027 1.00 39.28 81 ASP A O 1
ATOM 591 N N . ASP A 1 82 ? -8.486 -3.249 28.111 1.00 43.06 82 ASP A N 1
ATOM 592 C CA . ASP A 1 82 ? -9.144 -3.908 26.980 1.00 43.06 82 ASP A CA 1
ATOM 593 C C . ASP A 1 82 ? -9.986 -2.907 26.155 1.00 43.06 82 ASP A C 1
ATOM 595 O O . ASP A 1 82 ? -11.206 -2.800 26.281 1.00 43.06 82 ASP A O 1
ATOM 599 N N . LYS A 1 83 ? -9.321 -2.129 25.293 1.00 38.06 83 LYS A N 1
ATOM 600 C CA . LYS A 1 83 ? -9.949 -1.451 24.151 1.00 38.06 83 LYS A CA 1
ATOM 601 C C . LYS A 1 83 ? -8.995 -1.395 22.964 1.00 38.06 83 LYS A C 1
ATOM 603 O O . LYS A 1 83 ? -8.165 -0.498 22.850 1.00 38.06 83 LYS A O 1
ATOM 608 N N . THR A 1 84 ? -9.186 -2.320 22.020 1.00 45.31 84 THR A N 1
ATOM 609 C CA . THR A 1 84 ? -8.746 -2.202 20.614 1.00 45.31 84 THR A CA 1
ATOM 610 C C . THR A 1 84 ? -7.297 -1.735 20.432 1.00 45.31 84 THR A C 1
ATOM 612 O O . THR A 1 84 ? -7.032 -0.589 20.067 1.00 45.31 84 THR A O 1
ATOM 615 N N . SER A 1 85 ? -6.355 -2.661 20.626 1.00 50.72 85 SER A N 1
ATOM 616 C CA . SER A 1 85 ? -4.998 -2.571 20.075 1.00 50.72 85 SER A CA 1
ATOM 617 C C . SER A 1 85 ? -5.059 -2.072 18.624 1.00 50.72 85 SER A C 1
ATOM 619 O O . SER A 1 85 ? -5.585 -2.747 17.738 1.00 50.72 85 SER A O 1
ATOM 621 N N . SER A 1 86 ? -4.590 -0.843 18.393 1.00 63.91 86 SER A N 1
ATOM 622 C CA . SER A 1 86 ? -4.606 -0.215 17.074 1.00 63.91 86 SER A CA 1
ATOM 623 C C . SER A 1 86 ? -3.649 -0.972 16.160 1.00 63.91 86 SER A C 1
ATOM 625 O O . SER A 1 86 ? -2.428 -0.849 16.268 1.00 63.91 86 SER A O 1
ATOM 627 N N . THR A 1 87 ? -4.200 -1.771 15.253 1.00 82.88 87 THR A N 1
ATOM 628 C CA . THR A 1 87 ? -3.438 -2.435 14.200 1.00 82.88 87 THR A CA 1
ATOM 629 C C . THR A 1 87 ? -2.849 -1.366 13.279 1.00 82.88 87 THR A C 1
ATOM 631 O O . THR A 1 87 ? -3.555 -0.529 12.713 1.00 82.88 87 THR A O 1
ATOM 634 N N . ARG A 1 88 ? -1.519 -1.337 13.138 1.00 88.62 88 ARG A N 1
ATOM 635 C CA . ARG A 1 88 ? -0.822 -0.361 12.286 1.00 88.62 88 ARG A CA 1
ATOM 636 C C . ARG A 1 88 ? -0.043 -1.062 11.185 1.00 88.62 88 ARG A C 1
ATOM 638 O O . ARG A 1 88 ? 0.753 -1.953 11.459 1.00 88.62 88 ARG A O 1
ATOM 645 N N . THR A 1 89 ? -0.193 -0.585 9.954 1.00 89.06 89 THR A N 1
ATOM 646 C CA . THR A 1 89 ? 0.571 -1.056 8.793 1.00 89.06 89 THR A CA 1
ATOM 647 C C . THR A 1 89 ? 1.509 0.051 8.336 1.00 89.06 89 THR A C 1
ATOM 649 O O . THR A 1 89 ? 1.064 1.124 7.938 1.00 89.06 89 THR A O 1
ATOM 652 N N . GLY A 1 90 ? 2.826 -0.165 8.429 1.00 84.00 90 GLY A N 1
ATOM 653 C CA . GLY A 1 90 ? 3.823 0.840 8.023 1.00 84.00 90 GLY A CA 1
ATOM 654 C C . GLY A 1 90 ? 3.720 2.166 8.788 1.00 84.00 90 GLY A C 1
ATOM 655 O O . GLY A 1 90 ? 3.997 3.221 8.227 1.00 84.00 90 GLY A O 1
ATOM 656 N N . GLY A 1 91 ? 3.269 2.120 10.046 1.00 90.25 91 GLY A N 1
ATOM 657 C CA . GLY A 1 91 ? 3.035 3.306 10.875 1.00 90.25 91 GLY A CA 1
ATOM 658 C C . GLY A 1 91 ? 1.682 3.988 10.649 1.00 90.25 91 GLY A C 1
ATOM 659 O O . GLY A 1 91 ? 1.371 4.942 11.362 1.00 90.25 91 GLY A O 1
ATOM 660 N N . TYR A 1 92 ? 0.853 3.492 9.731 1.00 93.19 92 TYR A N 1
ATOM 661 C CA . TYR A 1 92 ? -0.483 4.019 9.460 1.00 93.19 92 TYR A CA 1
ATOM 662 C C . TYR A 1 92 ? -1.569 3.237 10.209 1.00 93.19 92 TYR A C 1
ATOM 664 O O . TYR A 1 92 ? -1.435 2.019 10.324 1.00 93.19 92 TYR A O 1
ATOM 672 N N . PRO A 1 93 ? -2.646 3.891 10.686 1.00 94.88 93 PRO A N 1
ATOM 673 C CA . PRO A 1 93 ? -3.804 3.199 11.250 1.00 94.88 93 PRO A CA 1
ATOM 674 C C . PRO A 1 93 ? -4.432 2.234 10.238 1.00 94.88 93 PRO A C 1
ATOM 676 O O . PRO A 1 93 ? -4.572 2.580 9.061 1.00 94.88 93 PRO A O 1
ATOM 679 N N . THR A 1 94 ? -4.825 1.052 10.704 1.00 95.56 94 THR A N 1
ATOM 680 C CA . THR A 1 94 ? -5.498 0.010 9.913 1.00 95.56 94 THR A CA 1
ATOM 681 C C . THR A 1 94 ? -6.940 -0.122 10.386 1.00 95.56 94 THR A C 1
ATOM 683 O O . THR A 1 94 ? -7.226 0.057 11.572 1.00 95.56 94 THR A O 1
ATOM 686 N N . THR A 1 95 ? -7.852 -0.381 9.455 1.00 94.69 95 THR A N 1
ATOM 687 C CA . THR A 1 95 ? -9.266 -0.596 9.756 1.00 94.69 95 THR A CA 1
ATOM 688 C C . THR A 1 95 ? -9.448 -1.810 10.678 1.00 94.69 95 THR A C 1
ATOM 690 O O . THR A 1 95 ? -8.586 -2.693 10.697 1.00 94.69 95 THR A O 1
ATOM 693 N N . PRO A 1 96 ? -10.544 -1.883 11.459 1.00 93.44 96 PRO A N 1
ATOM 694 C CA . PRO A 1 96 ? -10.740 -2.956 12.440 1.00 93.44 96 PRO A CA 1
ATOM 695 C C . PRO A 1 96 ? -10.797 -4.359 11.824 1.00 93.44 96 PRO A C 1
ATOM 697 O O . PRO A 1 96 ? -10.387 -5.324 12.456 1.00 93.44 96 PRO A O 1
ATOM 700 N N . ASP A 1 97 ? -11.271 -4.454 10.582 1.00 92.56 97 ASP A N 1
ATOM 701 C CA . ASP A 1 97 ? -11.306 -5.675 9.770 1.00 92.56 97 ASP A CA 1
ATOM 702 C C . ASP A 1 97 ? -9.944 -6.033 9.142 1.00 92.56 97 ASP A C 1
ATOM 704 O O . ASP A 1 97 ? -9.774 -7.110 8.584 1.00 92.56 97 ASP A O 1
ATOM 708 N N . GLY A 1 98 ? -8.950 -5.142 9.210 1.00 93.31 98 GLY A N 1
ATOM 709 C CA . GLY A 1 98 ? -7.623 -5.355 8.632 1.00 93.31 98 GLY A CA 1
ATOM 710 C C . GLY A 1 98 ? -7.554 -5.218 7.106 1.00 93.31 98 GLY A C 1
ATOM 711 O O . GLY A 1 98 ? -6.467 -5.342 6.538 1.00 93.31 98 GLY A O 1
ATOM 712 N N . HIS A 1 99 ? -8.669 -4.927 6.429 1.00 95.12 99 HIS A N 1
ATOM 713 C CA . HIS A 1 99 ? -8.736 -4.865 4.965 1.00 95.12 99 HIS A CA 1
ATOM 714 C C . HIS A 1 99 ? -8.019 -3.640 4.382 1.00 95.12 99 HIS A C 1
ATOM 716 O O . HIS A 1 99 ? -7.473 -3.703 3.273 1.00 95.12 99 HIS A O 1
ATOM 722 N N . TYR A 1 100 ? -7.989 -2.524 5.118 1.00 96.06 100 TYR A N 1
ATOM 723 C CA . TYR A 1 100 ? -7.436 -1.257 4.647 1.00 96.06 100 TYR A CA 1
ATOM 724 C C . TYR A 1 100 ? -6.526 -0.587 5.674 1.00 96.06 100 TYR A C 1
ATOM 726 O O . TYR A 1 100 ? -6.747 -0.653 6.876 1.00 96.06 100 TYR A O 1
ATOM 734 N N . PHE A 1 101 ? -5.548 0.172 5.190 1.00 95.50 101 PHE A N 1
ATOM 735 C CA . PHE A 1 101 ? -4.780 1.127 5.983 1.00 95.50 101 PHE A CA 1
ATOM 736 C C . PHE A 1 101 ? -4.995 2.554 5.470 1.00 95.50 101 PHE A C 1
ATOM 738 O O . PHE A 1 101 ? -5.300 2.786 4.295 1.00 95.50 101 PHE A O 1
ATOM 745 N N . LEU A 1 102 ? -4.854 3.533 6.362 1.00 94.88 102 LEU A N 1
ATOM 746 C CA . LEU A 1 102 ? -5.217 4.920 6.092 1.00 94.88 102 LEU A CA 1
ATOM 747 C C . LEU A 1 102 ? -3.993 5.806 5.845 1.00 94.88 102 LEU A C 1
ATOM 749 O O . LEU A 1 102 ? -3.177 6.023 6.738 1.00 94.88 102 LEU A O 1
ATOM 753 N N . VAL A 1 103 ? -3.915 6.405 4.655 1.00 94.62 103 VAL A N 1
ATOM 754 C CA . VAL A 1 103 ? -2.865 7.371 4.297 1.00 94.62 103 VAL A CA 1
ATOM 755 C C . VAL A 1 103 ? -3.488 8.632 3.722 1.00 94.62 103 VAL A C 1
ATOM 757 O O . VAL A 1 103 ? -4.151 8.591 2.687 1.00 94.62 103 VAL A O 1
ATOM 760 N N . ARG A 1 104 ? -3.235 9.780 4.356 1.00 92.25 104 ARG A N 1
ATOM 761 C CA . ARG A 1 104 ? -3.779 11.094 3.974 1.00 92.25 104 ARG A CA 1
ATOM 762 C C . ARG A 1 104 ? -5.304 11.067 3.814 1.00 92.25 104 ARG A C 1
ATOM 764 O O . ARG A 1 104 ? -5.841 11.530 2.807 1.00 92.25 104 ARG A O 1
ATOM 771 N N . CYS A 1 105 ? -5.979 10.459 4.789 1.00 94.19 105 CYS A N 1
ATOM 772 C CA . CYS A 1 105 ? -7.428 10.220 4.816 1.00 94.19 105 CYS A CA 1
ATOM 773 C C . CYS A 1 105 ? -7.969 9.363 3.655 1.00 94.19 105 CYS A C 1
ATOM 775 O O . CYS A 1 105 ? -9.177 9.343 3.415 1.00 94.19 105 CYS A O 1
ATOM 777 N N . ARG A 1 106 ? -7.096 8.659 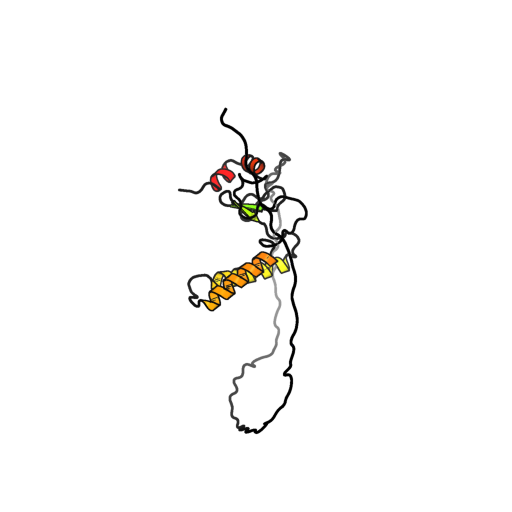2.929 1.00 96.06 106 ARG A N 1
ATOM 778 C CA . ARG A 1 106 ? -7.457 7.760 1.834 1.00 96.06 106 ARG A CA 1
ATOM 779 C C . ARG A 1 106 ? -7.181 6.322 2.240 1.00 96.06 106 ARG A C 1
ATOM 781 O O . ARG A 1 106 ? -6.105 6.033 2.762 1.00 96.06 106 ARG A O 1
ATOM 788 N N . LEU A 1 107 ? -8.150 5.451 1.995 1.00 96.06 107 LEU A N 1
ATOM 789 C CA . LEU A 1 107 ? -8.043 4.028 2.279 1.00 96.06 107 LEU A CA 1
ATOM 790 C C . LEU A 1 107 ? -7.245 3.340 1.175 1.00 96.06 107 LEU A C 1
ATOM 792 O O . LEU A 1 107 ? -7.485 3.553 -0.017 1.00 96.06 107 LEU A O 1
ATOM 796 N N . TRP A 1 108 ? -6.286 2.527 1.590 1.00 96.12 108 TRP A N 1
ATOM 797 C CA . TRP A 1 108 ? -5.464 1.693 0.728 1.00 96.12 108 TRP A CA 1
ATOM 798 C C . TRP A 1 108 ? -5.615 0.257 1.177 1.00 96.12 108 TRP A C 1
ATOM 800 O O . TRP A 1 108 ? -5.525 -0.022 2.368 1.00 96.12 108 TRP A O 1
ATOM 810 N N . ARG A 1 109 ? -5.861 -0.649 0.236 1.00 96.31 109 ARG A N 1
ATOM 811 C CA . ARG A 1 109 ? -6.022 -2.059 0.567 1.00 96.31 109 ARG A CA 1
ATOM 812 C C . ARG A 1 109 ? -4.719 -2.658 1.101 1.00 96.31 109 ARG A C 1
ATOM 814 O O . ARG A 1 109 ? -3.650 -2.431 0.529 1.00 96.31 109 ARG A O 1
ATOM 821 N N . CYS A 1 110 ? -4.825 -3.429 2.175 1.00 95.44 110 CYS A N 1
ATOM 822 C CA . CYS A 1 110 ? -3.735 -4.237 2.705 1.00 95.44 110 CYS A CA 1
ATOM 823 C C . CYS A 1 110 ? -3.382 -5.390 1.752 1.00 95.44 110 CYS A C 1
ATOM 825 O O . CYS A 1 110 ? -4.198 -5.829 0.936 1.00 95.44 110 CYS A O 1
ATOM 827 N N . ALA A 1 111 ? -2.149 -5.884 1.863 1.00 93.94 111 ALA A N 1
ATOM 828 C CA . ALA A 1 111 ? -1.772 -7.137 1.221 1.00 93.94 111 ALA A CA 1
ATOM 829 C C . ALA A 1 111 ? -2.536 -8.299 1.867 1.00 93.94 111 ALA A C 1
ATOM 8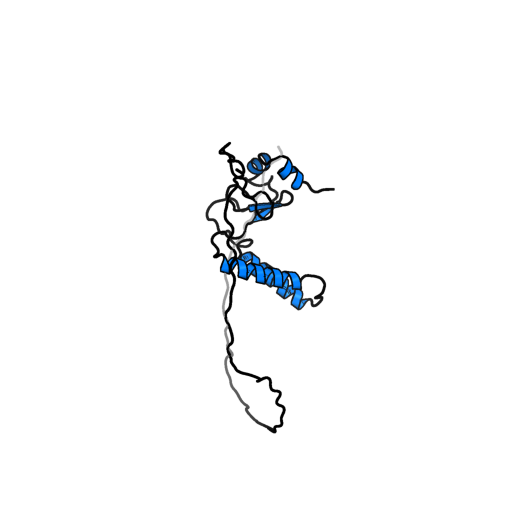31 O O . ALA A 1 111 ? -2.818 -8.255 3.064 1.00 93.94 111 ALA A O 1
ATOM 832 N N . ASP A 1 112 ? -2.817 -9.331 1.081 1.00 94.56 112 ASP A N 1
ATOM 833 C CA . ASP A 1 112 ? -3.523 -10.518 1.546 1.00 94.56 112 ASP A CA 1
ATOM 834 C C . ASP A 1 112 ? -2.739 -11.187 2.703 1.00 94.56 112 ASP A C 1
ATOM 836 O O . ASP A 1 112 ? -1.573 -11.600 2.531 1.00 94.56 112 ASP A O 1
ATOM 840 N N . PRO A 1 113 ? -3.331 -11.255 3.913 1.00 92.44 113 PRO A N 1
ATOM 841 C CA . PRO A 1 113 ? -2.682 -11.839 5.076 1.00 92.44 113 PRO A CA 1
ATOM 842 C C . PRO A 1 113 ? -2.502 -13.357 4.942 1.00 92.44 113 PRO A C 1
ATOM 844 O O . PRO A 1 113 ? -1.555 -13.881 5.532 1.00 92.44 113 PRO A O 1
ATOM 847 N N . SER A 1 114 ? -3.331 -14.035 4.139 1.00 93.19 114 SER A N 1
ATOM 848 C CA . SER A 1 114 ? -3.301 -15.489 3.932 1.00 93.19 114 SER A CA 1
ATOM 849 C C . SER A 1 114 ? -2.122 -15.960 3.071 1.00 93.19 114 SER A C 1
ATOM 851 O O . SER A 1 114 ? -1.753 -17.136 3.105 1.00 93.19 114 SER A O 1
ATOM 853 N N . LEU A 1 115 ? -1.469 -15.043 2.343 1.00 94.12 115 LEU A N 1
ATOM 854 C CA . LEU A 1 115 ? -0.293 -15.365 1.538 1.00 94.12 115 LEU A CA 1
ATOM 855 C C . LEU A 1 115 ? 0.867 -15.885 2.407 1.00 94.12 115 LEU A C 1
ATOM 857 O O . LEU A 1 115 ? 1.267 -15.202 3.361 1.00 94.12 115 LEU A O 1
ATOM 861 N N . PRO A 1 116 ? 1.501 -17.017 2.031 1.00 96.06 116 PRO A N 1
ATOM 862 C CA . PRO A 1 116 ? 2.694 -17.513 2.706 1.00 96.06 116 PRO A CA 1
ATOM 863 C C . PRO A 1 116 ? 3.792 -16.448 2.772 1.00 96.06 116 PRO A C 1
ATOM 865 O O . PRO A 1 116 ? 4.036 -15.724 1.801 1.00 96.06 116 PRO A O 1
ATOM 868 N N . ALA A 1 117 ? 4.493 -16.369 3.905 1.00 94.06 117 ALA A N 1
ATOM 869 C CA . ALA A 1 117 ? 5.508 -15.341 4.142 1.00 94.06 117 ALA A CA 1
ATOM 870 C C . ALA A 1 117 ? 6.620 -15.343 3.077 1.00 94.06 117 ALA A C 1
ATOM 872 O O . ALA A 1 117 ? 7.046 -14.279 2.620 1.00 94.06 117 ALA A O 1
ATOM 873 N N . GLU A 1 118 ? 7.040 -16.529 2.630 1.00 95.44 118 GLU A N 1
ATOM 874 C CA . GLU A 1 118 ? 8.010 -16.695 1.543 1.00 95.44 118 GLU A CA 1
ATOM 875 C C . GLU A 1 118 ? 7.495 -16.069 0.246 1.00 95.44 118 GLU A C 1
ATOM 877 O O . GLU A 1 118 ? 8.170 -15.228 -0.353 1.00 95.44 118 GLU A O 1
ATOM 882 N N . LYS A 1 119 ? 6.247 -16.379 -0.127 1.00 96.31 119 LYS A N 1
ATOM 883 C CA . LYS A 1 119 ? 5.635 -15.844 -1.342 1.00 96.31 119 LYS A CA 1
ATOM 884 C C . LYS A 1 119 ? 5.480 -14.330 -1.287 1.00 96.31 119 LYS A C 1
ATOM 886 O O . LYS A 1 119 ? 5.785 -13.632 -2.256 1.00 96.31 119 LYS A O 1
ATOM 891 N N . ARG A 1 120 ? 5.064 -13.802 -0.135 1.00 95.81 120 ARG A N 1
ATOM 892 C CA . ARG A 1 120 ? 4.985 -12.359 0.111 1.00 95.81 120 ARG A CA 1
ATOM 893 C C . ARG A 1 120 ? 6.355 -11.694 -0.052 1.00 95.81 120 ARG A C 1
ATOM 895 O O . ARG A 1 120 ? 6.445 -10.645 -0.690 1.00 95.81 120 ARG A O 1
ATOM 902 N N . SER A 1 121 ? 7.418 -12.302 0.479 1.00 96.25 121 SER A N 1
ATOM 903 C CA . SER A 1 121 ? 8.790 -11.792 0.355 1.00 96.25 121 SER A CA 1
ATOM 904 C C . SER A 1 121 ? 9.270 -11.774 -1.099 1.00 96.25 121 SER A C 1
ATOM 906 O O . SER A 1 121 ? 9.822 -10.771 -1.555 1.00 96.25 121 SER A O 1
ATOM 908 N N . GLU A 1 122 ? 9.023 -12.845 -1.858 1.00 97.44 122 GLU A N 1
ATOM 909 C CA . GLU A 1 122 ? 9.330 -12.905 -3.293 1.00 97.44 122 GLU A CA 1
ATOM 910 C C . GLU A 1 122 ? 8.635 -11.786 -4.069 1.00 97.44 122 GLU A C 1
ATOM 912 O O . GLU A 1 122 ? 9.288 -11.025 -4.784 1.00 97.44 122 GLU A O 1
ATOM 917 N N . LEU A 1 123 ? 7.322 -11.637 -3.881 1.00 97.50 123 LEU A N 1
ATOM 918 C CA . LEU A 1 123 ? 6.538 -10.602 -4.549 1.00 97.50 123 LEU A CA 1
ATOM 919 C C . LEU A 1 123 ? 7.022 -9.196 -4.165 1.00 97.50 123 LEU A C 1
ATOM 921 O O . LEU A 1 123 ? 7.150 -8.330 -5.028 1.00 97.50 123 LEU A O 1
ATOM 925 N N . GLN A 1 124 ? 7.387 -8.958 -2.903 1.00 96.62 124 GLN A N 1
ATOM 926 C CA . GLN A 1 124 ? 7.993 -7.685 -2.501 1.00 96.62 124 GLN A CA 1
ATOM 927 C C . GLN A 1 124 ? 9.334 -7.424 -3.207 1.00 96.62 124 GLN A C 1
ATOM 929 O O . GLN A 1 124 ? 9.572 -6.301 -3.660 1.00 96.62 124 GLN A O 1
ATOM 934 N N . LYS A 1 125 ? 10.200 -8.435 -3.366 1.00 97.44 125 LYS A N 1
ATOM 935 C CA . LYS A 1 125 ? 11.471 -8.299 -4.108 1.00 97.44 125 LYS A CA 1
ATOM 936 C C . LYS A 1 125 ? 11.234 -7.947 -5.579 1.00 97.44 125 LYS A C 1
ATOM 938 O O . LYS A 1 125 ? 11.906 -7.057 -6.115 1.00 97.44 125 LYS A O 1
ATOM 943 N N . VAL A 1 126 ? 10.261 -8.599 -6.219 1.00 97.31 126 VAL A N 1
ATOM 944 C CA . VAL A 1 126 ? 9.853 -8.296 -7.601 1.00 97.31 126 VAL A CA 1
ATOM 945 C C . VAL A 1 126 ? 9.332 -6.861 -7.697 1.00 97.31 126 VAL A C 1
ATOM 947 O O . VAL A 1 126 ? 9.813 -6.086 -8.527 1.00 97.31 126 VAL A O 1
ATOM 950 N N . LEU A 1 127 ? 8.455 -6.449 -6.775 1.00 97.00 127 LEU A N 1
ATOM 951 C CA . LEU A 1 127 ? 7.900 -5.096 -6.725 1.00 97.00 127 LEU A CA 1
ATOM 952 C C . LEU A 1 127 ? 8.989 -4.022 -6.614 1.00 97.00 127 LEU A C 1
ATOM 954 O O . LEU A 1 127 ? 8.943 -3.015 -7.322 1.00 97.00 127 LEU A O 1
ATOM 958 N N . MET A 1 128 ? 9.979 -4.220 -5.740 1.00 96.12 128 MET A N 1
ATOM 959 C CA . MET A 1 128 ? 11.078 -3.263 -5.577 1.00 96.12 128 MET A CA 1
ATOM 960 C C . MET A 1 128 ? 11.985 -3.212 -6.807 1.00 96.12 128 MET A C 1
ATOM 962 O O . MET A 1 128 ? 12.489 -2.147 -7.163 1.00 96.12 128 MET A O 1
ATOM 966 N N . THR A 1 129 ? 12.170 -4.334 -7.499 1.00 94.38 129 THR A N 1
ATOM 967 C CA . THR A 1 129 ? 12.919 -4.379 -8.763 1.00 94.38 129 THR A CA 1
ATOM 968 C C . THR A 1 129 ? 12.188 -3.626 -9.869 1.00 94.38 129 THR A C 1
ATOM 970 O O . THR A 1 129 ? 12.776 -2.739 -10.485 1.00 94.38 129 THR A O 1
ATOM 973 N N . ALA A 1 130 ? 10.888 -3.868 -10.040 1.00 94.88 130 ALA A N 1
ATOM 974 C CA . ALA A 1 130 ? 10.073 -3.149 -11.012 1.00 94.88 130 ALA A CA 1
ATOM 975 C C . ALA A 1 130 ? 10.020 -1.637 -10.722 1.00 94.88 130 ALA A C 1
ATOM 977 O O . ALA A 1 130 ? 10.160 -0.821 -11.630 1.00 94.88 130 ALA A O 1
ATOM 978 N N . ARG A 1 131 ? 9.909 -1.230 -9.448 1.00 95.06 131 ARG A N 1
ATOM 979 C CA . ARG A 1 131 ? 9.939 0.193 -9.058 1.00 95.06 131 ARG A CA 1
ATOM 980 C C . ARG A 1 131 ? 11.259 0.876 -9.399 1.00 95.06 131 ARG A C 1
ATOM 982 O O . ARG A 1 131 ? 11.228 2.013 -9.862 1.00 95.06 131 ARG A O 1
ATOM 989 N N . ARG A 1 132 ? 12.401 0.206 -9.212 1.00 93.06 132 ARG A N 1
ATOM 990 C CA . ARG A 1 132 ? 13.713 0.758 -9.597 1.00 93.06 132 ARG A CA 1
ATOM 991 C C . ARG A 1 132 ? 13.760 1.091 -11.090 1.00 93.06 132 ARG A C 1
ATOM 993 O O . ARG A 1 132 ? 14.245 2.164 -11.440 1.00 93.06 132 ARG A O 1
ATOM 1000 N N . ASN A 1 133 ? 13.147 0.259 -11.933 1.00 90.88 133 ASN A N 1
ATOM 1001 C CA . ASN A 1 133 ? 13.065 0.486 -13.379 1.00 90.88 133 ASN A CA 1
ATOM 1002 C C . ASN A 1 133 ? 12.173 1.673 -13.786 1.00 90.88 133 ASN A C 1
ATOM 1004 O O . ASN A 1 133 ? 12.254 2.140 -14.918 1.00 90.88 133 ASN A O 1
ATOM 1008 N N . LEU A 1 134 ? 11.349 2.193 -12.870 1.00 91.25 134 LEU A N 1
ATOM 1009 C CA . LEU A 1 134 ? 10.546 3.404 -13.077 1.00 91.25 134 LEU A CA 1
ATOM 1010 C C . LEU A 1 134 ? 11.242 4.685 -12.597 1.00 91.25 134 LEU A C 1
ATOM 1012 O O . LEU A 1 134 ? 10.776 5.781 -12.905 1.00 91.25 134 LEU A O 1
ATOM 1016 N N . THR A 1 135 ? 12.329 4.567 -11.832 1.00 87.06 135 THR A N 1
ATOM 1017 C CA . THR A 1 135 ? 13.083 5.719 -11.318 1.00 87.06 135 THR A CA 1
ATOM 1018 C C . THR A 1 135 ? 14.185 6.145 -12.294 1.00 87.06 135 THR A C 1
ATOM 1020 O O . THR A 1 135 ? 14.744 5.319 -13.011 1.00 87.06 135 THR A O 1
ATOM 1023 N N . GLY A 1 136 ? 14.468 7.453 -12.337 1.00 67.12 136 GLY A N 1
ATOM 1024 C CA . GLY A 1 136 ? 15.004 8.223 -13.476 1.00 67.12 136 GLY A CA 1
ATOM 1025 C C . GLY A 1 136 ? 16.379 7.888 -14.072 1.00 67.12 136 GLY A C 1
ATOM 1026 O O . GLY A 1 136 ? 16.920 8.722 -14.787 1.00 67.12 136 GLY A O 1
ATOM 1027 N N . ARG A 1 137 ? 16.950 6.705 -13.823 1.00 76.50 137 ARG A N 1
ATOM 1028 C CA . ARG A 1 137 ? 18.138 6.221 -14.551 1.00 76.50 137 ARG A CA 1
ATOM 1029 C C . ARG A 1 137 ? 17.782 5.504 -15.854 1.00 76.50 137 ARG A C 1
ATOM 1031 O O . ARG A 1 137 ? 18.584 5.514 -16.778 1.00 76.50 137 ARG A O 1
ATOM 1038 N N . ILE A 1 138 ? 16.595 4.904 -15.937 1.00 83.06 138 ILE A N 1
ATOM 1039 C CA . ILE A 1 138 ? 16.109 4.232 -17.147 1.00 83.06 138 ILE A CA 1
ATOM 1040 C C . ILE A 1 138 ? 15.149 5.170 -17.876 1.00 83.06 138 ILE A C 1
ATOM 1042 O O . ILE A 1 138 ? 14.082 5.514 -17.367 1.00 83.06 138 ILE A O 1
ATOM 1046 N N . THR A 1 139 ? 15.536 5.592 -19.076 1.00 85.38 139 THR A N 1
ATOM 1047 C CA . THR A 1 139 ? 14.740 6.485 -19.931 1.00 85.38 139 THR A CA 1
ATOM 1048 C C . THR A 1 139 ? 13.978 5.734 -21.021 1.00 85.38 139 THR A C 1
ATOM 1050 O O . THR A 1 139 ? 12.973 6.250 -21.519 1.00 85.38 139 THR A O 1
ATOM 1053 N N . ASP A 1 140 ? 14.389 4.498 -21.329 1.00 93.00 140 ASP A N 1
ATOM 1054 C CA . ASP A 1 140 ? 13.738 3.629 -22.310 1.00 93.00 140 ASP A CA 1
ATOM 1055 C C . ASP A 1 140 ? 12.236 3.488 -21.999 1.00 93.00 140 ASP A C 1
ATOM 1057 O O . ASP A 1 140 ? 11.819 3.116 -20.896 1.00 93.00 140 ASP A O 1
ATOM 1061 N N . ALA A 1 141 ? 11.402 3.856 -22.972 1.00 92.44 141 ALA A N 1
ATOM 1062 C CA . ALA A 1 141 ? 9.955 3.836 -22.829 1.00 92.44 141 ALA A CA 1
ATOM 1063 C C . ALA A 1 141 ? 9.394 2.414 -22.702 1.00 92.44 141 ALA A C 1
ATOM 1065 O O . ALA A 1 141 ? 8.470 2.209 -21.916 1.00 92.44 141 ALA A O 1
ATOM 1066 N N . LYS A 1 142 ? 9.968 1.445 -23.423 1.00 94.06 142 LYS A N 1
ATOM 1067 C CA . LYS A 1 142 ? 9.544 0.045 -23.401 1.00 94.06 142 LYS A CA 1
ATOM 1068 C C . LYS A 1 142 ? 9.851 -0.585 -22.046 1.00 94.06 142 LYS A C 1
ATOM 1070 O O . LYS A 1 142 ? 8.952 -1.147 -21.430 1.00 94.06 142 LYS A O 1
ATOM 1075 N N . VAL A 1 143 ? 11.066 -0.387 -21.529 1.00 92.12 143 VAL A N 1
ATOM 1076 C CA . VAL A 1 143 ? 11.459 -0.908 -20.204 1.00 92.12 143 VAL A CA 1
ATOM 1077 C C . VAL A 1 143 ? 10.578 -0.325 -19.098 1.00 92.12 143 VAL A C 1
ATOM 1079 O O . VAL A 1 143 ? 10.152 -1.036 -18.187 1.00 92.12 143 VAL A O 1
ATOM 1082 N N . ARG A 1 144 ? 10.256 0.972 -19.171 1.00 94.56 144 ARG A N 1
ATOM 1083 C CA . ARG A 1 144 ? 9.345 1.599 -18.202 1.00 94.56 144 ARG A CA 1
ATOM 1084 C C . ARG A 1 144 ? 7.929 1.051 -18.305 1.00 94.56 144 ARG A C 1
ATOM 1086 O O . ARG A 1 144 ? 7.274 0.904 -17.279 1.00 94.56 144 ARG A O 1
ATOM 1093 N N . GLU A 1 145 ? 7.446 0.767 -19.508 1.00 95.31 145 GLU A N 1
ATOM 1094 C CA . GLU A 1 145 ? 6.114 0.199 -19.686 1.00 95.31 145 GLU A CA 1
ATOM 1095 C C . GLU A 1 145 ? 6.027 -1.228 -19.137 1.00 95.31 145 GLU A C 1
ATOM 1097 O O . GLU A 1 145 ? 5.145 -1.524 -18.332 1.00 95.31 145 GLU A O 1
ATOM 1102 N N . GLU A 1 146 ? 7.010 -2.071 -19.448 1.00 95.75 146 GLU A N 1
ATOM 1103 C CA . GLU A 1 146 ? 7.143 -3.410 -18.864 1.00 95.75 146 GLU A CA 1
ATOM 1104 C C . GLU A 1 146 ? 7.202 -3.347 -17.330 1.00 95.75 146 GLU A C 1
ATOM 1106 O O . GLU A 1 146 ? 6.519 -4.108 -16.642 1.00 95.75 146 GLU A O 1
ATOM 1111 N N . ALA A 1 147 ? 7.936 -2.379 -16.775 1.00 95.75 147 ALA A N 1
ATOM 1112 C CA . ALA A 1 147 ? 8.005 -2.163 -15.335 1.00 95.75 147 ALA A CA 1
ATOM 1113 C C . ALA A 1 147 ? 6.658 -1.735 -14.721 1.00 95.75 147 ALA A C 1
ATOM 1115 O O . ALA A 1 147 ? 6.317 -2.193 -13.629 1.00 95.75 147 ALA A O 1
ATOM 1116 N N . ARG A 1 148 ? 5.855 -0.897 -15.396 1.00 96.38 148 ARG A N 1
ATOM 1117 C CA . ARG A 1 148 ? 4.498 -0.545 -14.923 1.00 96.38 148 ARG A CA 1
ATOM 1118 C C . ARG A 1 148 ? 3.588 -1.765 -14.891 1.00 96.38 148 ARG A C 1
ATOM 1120 O O . ARG A 1 148 ? 2.862 -1.952 -13.912 1.00 96.38 148 ARG A O 1
ATOM 1127 N N . GLN A 1 149 ? 3.646 -2.592 -15.932 1.00 97.38 149 GLN A N 1
ATOM 1128 C CA . GLN A 1 149 ? 2.875 -3.830 -16.002 1.00 97.38 149 GLN A CA 1
ATOM 1129 C C . GLN A 1 149 ? 3.296 -4.806 -14.901 1.00 97.38 149 GLN A C 1
ATOM 1131 O O . GLN A 1 149 ? 2.435 -5.374 -14.234 1.00 97.38 149 GLN A O 1
ATOM 1136 N N . GLU A 1 150 ? 4.598 -4.942 -14.644 1.00 97.56 150 GLU A N 1
ATOM 1137 C CA . GLU A 1 150 ? 5.119 -5.792 -13.571 1.00 97.56 150 GLU A CA 1
ATOM 1138 C C . GLU A 1 150 ? 4.669 -5.311 -12.185 1.00 97.56 150 GLU A C 1
ATOM 1140 O O . GLU A 1 150 ? 4.214 -6.110 -11.367 1.00 97.56 150 GLU A O 1
ATOM 1145 N N . VAL A 1 151 ? 4.693 -3.995 -11.929 1.00 97.88 151 VAL A N 1
ATOM 1146 C CA . VAL A 1 151 ? 4.145 -3.416 -10.690 1.00 97.88 151 VAL A CA 1
ATOM 1147 C C . VAL A 1 151 ? 2.664 -3.756 -10.534 1.00 97.88 151 VAL A C 1
ATOM 1149 O O . VAL A 1 151 ? 2.236 -4.110 -9.435 1.00 97.88 151 VAL A O 1
ATOM 1152 N N . GLN A 1 152 ? 1.876 -3.635 -11.605 1.00 97.12 152 GLN A N 1
ATOM 1153 C CA . GLN A 1 152 ? 0.451 -3.953 -11.559 1.00 97.12 152 GLN A CA 1
ATOM 1154 C C . GLN A 1 152 ? 0.225 -5.443 -11.279 1.00 97.12 152 GLN A C 1
ATOM 1156 O O . GLN A 1 152 ? -0.513 -5.756 -10.348 1.00 97.12 152 GLN A O 1
ATOM 1161 N N . ARG A 1 153 ? 0.890 -6.346 -12.016 1.00 97.50 153 ARG A N 1
ATOM 1162 C CA . ARG A 1 153 ? 0.807 -7.802 -11.800 1.00 97.50 153 ARG A CA 1
ATOM 1163 C C . ARG A 1 153 ? 1.174 -8.179 -10.371 1.00 97.50 153 ARG A C 1
ATOM 1165 O O . ARG A 1 153 ? 0.417 -8.874 -9.704 1.00 97.50 153 ARG A O 1
ATOM 1172 N N . THR A 1 154 ? 2.295 -7.658 -9.880 1.00 97.75 154 THR A N 1
ATOM 1173 C CA . THR A 1 154 ? 2.785 -7.960 -8.533 1.00 97.75 154 THR A CA 1
ATOM 1174 C C . THR A 1 154 ? 1.832 -7.451 -7.451 1.00 97.75 154 THR A C 1
ATOM 1176 O O . THR A 1 154 ? 1.580 -8.152 -6.478 1.00 97.75 154 THR A O 1
ATOM 1179 N N . LYS A 1 155 ? 1.254 -6.252 -7.611 1.00 96.56 155 LYS A N 1
ATOM 1180 C CA . LYS A 1 155 ? 0.264 -5.718 -6.658 1.00 96.56 155 LYS A CA 1
ATOM 1181 C C . LYS A 1 155 ? -1.047 -6.502 -6.657 1.00 96.56 155 LYS A C 1
ATOM 1183 O O . LYS A 1 155 ? -1.654 -6.619 -5.599 1.00 96.56 155 LYS A O 1
ATOM 1188 N N . VAL A 1 156 ? -1.473 -7.018 -7.813 1.00 96.88 156 VAL A N 1
ATOM 1189 C CA . VAL A 1 156 ? -2.625 -7.928 -7.898 1.00 96.88 156 VAL A CA 1
ATOM 1190 C C . VAL A 1 156 ? -2.307 -9.246 -7.194 1.00 96.88 156 VAL A C 1
ATOM 1192 O O . VAL A 1 156 ? -3.077 -9.675 -6.349 1.00 96.88 156 VAL A O 1
ATOM 1195 N N . ALA A 1 157 ? -1.134 -9.833 -7.443 1.00 96.19 157 ALA A N 1
ATOM 1196 C CA . ALA A 1 157 ? -0.704 -11.066 -6.780 1.00 96.19 157 ALA A CA 1
ATOM 1197 C C . ALA A 1 157 ? -0.523 -10.919 -5.256 1.00 96.19 157 ALA A C 1
ATOM 1199 O O . ALA A 1 157 ? -0.706 -11.883 -4.525 1.00 96.19 157 ALA A O 1
ATOM 1200 N N . LEU A 1 158 ? -0.166 -9.725 -4.769 1.00 96.31 158 LEU A N 1
ATOM 1201 C CA . LEU A 1 158 ? -0.130 -9.404 -3.336 1.00 96.31 158 LEU A CA 1
ATOM 1202 C C . LEU A 1 158 ? -1.523 -9.189 -2.723 1.00 96.31 158 LEU A C 1
ATOM 1204 O O . LEU A 1 158 ? -1.618 -9.038 -1.508 1.00 96.31 158 LEU A O 1
ATOM 1208 N N . GLY A 1 159 ? -2.579 -9.094 -3.532 1.00 95.38 159 GLY A N 1
ATOM 1209 C CA . GLY A 1 159 ? -3.931 -8.776 -3.072 1.00 95.38 159 GLY A CA 1
ATOM 1210 C C . GLY A 1 159 ? -4.169 -7.291 -2.775 1.00 95.38 159 GLY A C 1
ATOM 1211 O O . GLY A 1 159 ? -5.261 -6.927 -2.356 1.00 95.38 159 GLY A O 1
ATOM 1212 N N . GLU A 1 160 ? -3.198 -6.402 -3.029 1.00 95.00 160 GLU A N 1
ATOM 1213 C CA . GLU A 1 160 ? -3.355 -4.943 -2.859 1.00 95.00 160 GLU A CA 1
ATOM 1214 C C . GLU A 1 160 ? -4.268 -4.320 -3.934 1.00 95.00 160 GLU A C 1
ATOM 1216 O O . GLU A 1 160 ? -4.700 -3.172 -3.814 1.00 95.00 160 GLU A O 1
ATOM 1221 N N . ARG A 1 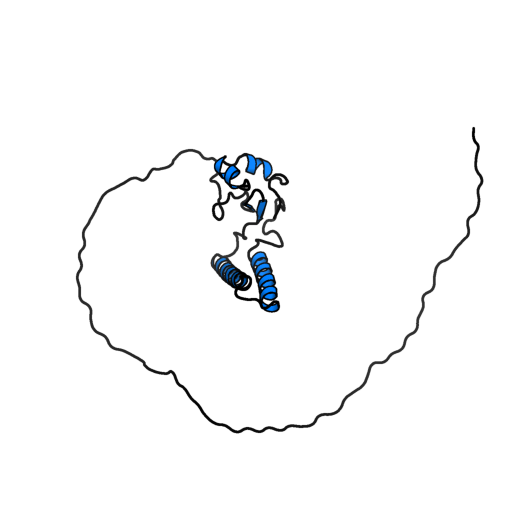161 ? -4.493 -5.031 -5.045 1.00 94.44 161 ARG A N 1
ATOM 1222 C CA . ARG A 1 161 ? -5.297 -4.597 -6.197 1.00 94.44 161 ARG A CA 1
ATOM 1223 C C . ARG A 1 161 ? -6.049 -5.779 -6.799 1.00 94.44 161 ARG A C 1
ATOM 1225 O O . ARG A 1 161 ? -5.665 -6.919 -6.589 1.00 94.44 161 ARG A O 1
ATOM 1232 N N . GLY A 1 162 ? -7.037 -5.478 -7.638 1.00 92.19 162 GLY A N 1
ATOM 1233 C CA . GLY A 1 162 ? -7.859 -6.491 -8.296 1.00 92.19 162 GLY A CA 1
ATOM 1234 C C . GLY A 1 162 ? -8.993 -6.957 -7.392 1.00 92.19 162 GLY A C 1
ATOM 1235 O O . GLY A 1 162 ? -9.510 -6.168 -6.586 1.00 92.19 162 GLY A O 1
ATOM 1236 N N . ASP A 1 163 ? -9.356 -8.225 -7.541 1.00 93.00 163 ASP A N 1
ATOM 1237 C CA . ASP A 1 163 ? -10.407 -8.858 -6.752 1.00 93.00 163 ASP A CA 1
ATOM 1238 C C . ASP A 1 163 ? -10.056 -8.813 -5.263 1.00 93.00 163 ASP A C 1
ATOM 1240 O O . ASP A 1 163 ? -8.887 -8.759 -4.870 1.00 93.00 163 ASP A O 1
ATOM 1244 N N . VAL A 1 164 ? -11.079 -8.670 -4.429 1.00 94.94 164 VAL A N 1
ATOM 1245 C CA . VAL A 1 164 ? -10.917 -8.650 -2.972 1.00 94.94 164 VAL A CA 1
ATOM 1246 C C . VAL A 1 164 ? -10.599 -10.055 -2.470 1.00 94.94 164 VAL A C 1
ATOM 1248 O O . VAL A 1 164 ? -11.071 -11.030 -3.039 1.00 94.94 164 VAL A O 1
ATOM 1251 N N . TRP A 1 165 ? -9.775 -10.150 -1.426 1.00 94.31 165 TRP A N 1
ATOM 1252 C CA . TRP A 1 165 ? -9.396 -11.420 -0.791 1.00 94.31 165 TRP A CA 1
ATOM 1253 C C . TRP A 1 165 ? -10.276 -11.761 0.425 1.00 94.31 165 TRP A C 1
ATOM 1255 O O . TRP A 1 165 ? -9.984 -12.703 1.152 1.00 94.31 165 TRP A O 1
ATOM 1265 N N . TRP A 1 166 ? -11.341 -10.988 0.653 1.00 94.06 166 TRP A N 1
ATOM 1266 C CA . TRP A 1 166 ? -12.344 -11.209 1.694 1.00 94.06 166 TRP A CA 1
ATOM 1267 C C . TRP A 1 166 ? -13.726 -11.400 1.062 1.00 94.06 166 TRP A C 1
ATOM 1269 O O . TRP A 1 166 ? -14.012 -10.824 0.009 1.00 94.06 166 TRP A O 1
ATOM 1279 N N . ASP A 1 167 ? -14.583 -12.169 1.733 1.00 90.06 167 ASP A N 1
ATOM 1280 C CA . ASP A 1 167 ? -15.922 -12.508 1.236 1.00 90.06 167 ASP A CA 1
ATOM 1281 C C . ASP A 1 167 ? -16.982 -11.461 1.613 1.00 90.06 167 ASP A C 1
ATOM 1283 O O . ASP A 1 167 ? -17.897 -11.181 0.840 1.00 90.06 167 ASP A O 1
ATOM 1287 N N . GLU A 1 168 ? -16.843 -10.838 2.786 1.00 88.25 168 GLU A N 1
ATOM 1288 C CA . GLU A 1 168 ? -17.812 -9.883 3.329 1.00 88.25 168 GLU A CA 1
ATOM 1289 C C . GLU A 1 168 ? -17.150 -8.539 3.652 1.00 88.25 168 GLU A C 1
ATOM 1291 O O . GLU A 1 168 ? -16.078 -8.479 4.254 1.00 88.25 168 GLU A O 1
ATOM 1296 N N . GLY A 1 169 ? -17.796 -7.439 3.255 1.00 85.75 169 GLY A N 1
ATOM 1297 C CA . GLY A 1 169 ? -17.350 -6.081 3.575 1.00 85.75 169 GLY A CA 1
ATOM 1298 C C . GLY A 1 169 ? -17.415 -5.100 2.404 1.00 85.75 169 GLY A C 1
ATOM 1299 O O . GLY A 1 169 ? -17.659 -5.462 1.253 1.00 85.75 169 GLY A O 1
ATOM 1300 N N . GLU A 1 170 ? -17.192 -3.816 2.696 1.00 89.00 170 GLU A N 1
ATOM 1301 C CA . GLU A 1 170 ? -17.227 -2.756 1.685 1.00 89.00 170 GLU A CA 1
ATOM 1302 C C . GLU A 1 170 ? -15.966 -2.762 0.801 1.00 89.00 170 GLU A C 1
ATOM 1304 O O . GLU A 1 170 ? -14.826 -2.797 1.274 1.00 89.00 170 GLU A O 1
ATOM 1309 N N . VAL A 1 171 ? -16.155 -2.603 -0.513 1.00 93.56 171 VAL A N 1
ATOM 1310 C CA . VAL A 1 171 ? -15.063 -2.264 -1.436 1.00 93.56 171 VAL A CA 1
ATOM 1311 C C . VAL A 1 171 ? -14.801 -0.750 -1.408 1.00 93.56 171 VAL A C 1
ATOM 1313 O O . VAL A 1 171 ? -15.422 0.047 -2.123 1.00 93.56 171 VAL A O 1
ATOM 1316 N N . ALA A 1 172 ? -13.844 -0.350 -0.575 1.00 94.00 172 ALA A N 1
ATOM 1317 C CA . ALA A 1 172 ? -13.446 1.024 -0.288 1.00 94.00 172 ALA A CA 1
ATOM 1318 C C . ALA A 1 172 ? -12.036 1.395 -0.803 1.00 94.00 172 ALA A C 1
ATOM 1320 O O . ALA A 1 172 ? -11.496 2.445 -0.439 1.00 94.00 172 ALA A O 1
ATOM 1321 N N . ASP A 1 173 ? -11.431 0.569 -1.671 1.00 94.19 173 ASP A N 1
ATOM 1322 C CA . ASP A 1 173 ? -10.073 0.808 -2.185 1.00 94.19 173 ASP A CA 1
ATOM 1323 C C . ASP A 1 173 ? -9.951 2.186 -2.844 1.00 94.19 173 ASP A C 1
ATOM 1325 O O . ASP A 1 173 ? -10.721 2.551 -3.737 1.00 94.19 173 ASP A O 1
ATOM 1329 N N . ARG A 1 174 ? -8.945 2.954 -2.412 1.00 94.38 174 ARG A N 1
ATOM 1330 C CA . ARG A 1 174 ? -8.662 4.297 -2.916 1.00 94.38 174 ARG A CA 1
ATOM 1331 C C . ARG A 1 174 ? -9.890 5.214 -2.810 1.00 94.38 174 ARG A C 1
ATOM 1333 O O . ARG A 1 174 ? -10.107 6.056 -3.682 1.00 94.38 174 ARG A O 1
ATOM 1340 N N . LYS A 1 175 ? -10.682 5.112 -1.743 1.00 95.62 175 LYS A N 1
ATOM 1341 C CA . LYS A 1 175 ? -11.711 6.106 -1.395 1.00 95.62 175 LYS A CA 1
ATOM 1342 C C . LYS A 1 175 ? -11.265 6.962 -0.214 1.00 95.62 175 LYS A C 1
ATOM 1344 O O . LYS A 1 175 ? -10.364 6.593 0.537 1.00 95.62 175 LYS A O 1
ATOM 1349 N N . MET A 1 176 ? -11.845 8.154 -0.098 1.00 95.81 176 MET A N 1
ATOM 1350 C CA . MET A 1 176 ? -11.665 8.969 1.105 1.00 95.81 176 MET A CA 1
ATOM 1351 C C . MET A 1 176 ? -12.498 8.370 2.231 1.00 95.81 176 MET A C 1
ATOM 1353 O O . MET A 1 176 ? -13.644 8.004 1.992 1.00 95.81 176 MET A O 1
ATOM 1357 N N . VAL A 1 177 ? -11.941 8.297 3.438 1.00 95.56 177 VAL A N 1
ATOM 1358 C CA . VAL A 1 177 ? -12.548 7.565 4.561 1.00 95.56 177 VAL A CA 1
ATOM 1359 C C . VAL A 1 177 ? -13.941 8.074 4.953 1.00 95.56 177 VAL A C 1
ATOM 1361 O O . VAL A 1 177 ? -14.819 7.288 5.283 1.00 95.56 177 VAL A O 1
ATOM 1364 N N . TRP A 1 178 ? -14.196 9.375 4.808 1.00 94.00 178 TRP A N 1
ATOM 1365 C CA . TRP A 1 178 ? -15.503 9.979 5.091 1.00 94.00 178 TRP A CA 1
ATOM 1366 C C . TRP A 1 178 ? -16.602 9.632 4.072 1.00 94.00 178 TRP A C 1
ATOM 1368 O O . TRP A 1 178 ? -17.767 9.900 4.338 1.00 94.00 178 TRP A O 1
ATOM 1378 N N . ASN A 1 179 ? -16.252 9.043 2.921 1.00 95.50 179 ASN A N 1
ATOM 1379 C CA . ASN A 1 179 ? -17.197 8.571 1.899 1.00 95.50 179 ASN A CA 1
ATOM 1380 C C . ASN A 1 179 ? -17.445 7.052 1.994 1.00 95.50 179 ASN A C 1
ATOM 1382 O O . ASN A 1 179 ? -17.841 6.438 1.004 1.00 95.50 179 ASN A O 1
ATOM 1386 N N . THR A 1 180 ? -17.117 6.436 3.131 1.00 95.81 180 THR A N 1
ATOM 1387 C CA . THR A 1 180 ? -17.136 4.976 3.329 1.00 95.81 180 THR A CA 1
ATOM 1388 C C . THR A 1 180 ? -17.701 4.637 4.704 1.00 95.81 180 THR A C 1
ATOM 1390 O O . THR A 1 180 ? -17.747 5.505 5.579 1.00 95.81 180 THR A O 1
ATOM 1393 N N . GLY A 1 181 ? -18.062 3.373 4.925 1.00 95.50 181 GLY A N 1
ATOM 1394 C CA . GLY A 1 181 ? -18.505 2.855 6.223 1.00 95.50 181 GLY A CA 1
ATOM 1395 C C . GLY A 1 181 ? -17.450 2.956 7.332 1.00 95.50 181 GLY A C 1
ATOM 1396 O O . GLY A 1 181 ? -17.776 2.850 8.507 1.00 95.50 181 GLY A O 1
ATOM 1397 N N . TYR A 1 182 ? -16.191 3.245 6.989 1.00 95.75 182 TYR A N 1
ATOM 1398 C CA . TYR A 1 182 ? -15.099 3.435 7.948 1.00 95.75 182 TYR A CA 1
ATOM 1399 C C . TYR A 1 182 ? -15.031 4.848 8.551 1.00 95.75 182 TYR A C 1
ATOM 1401 O O . TYR A 1 182 ? -14.075 5.166 9.263 1.00 95.75 182 TYR A O 1
ATOM 1409 N N . LYS A 1 183 ? -16.008 5.719 8.268 1.00 95.75 183 LYS A N 1
ATOM 1410 C CA . LYS A 1 183 ? -16.035 7.093 8.784 1.00 95.75 183 LYS A CA 1
ATOM 1411 C C . LYS A 1 183 ? -15.984 7.132 10.314 1.00 95.75 183 LYS A C 1
ATOM 1413 O O . LYS A 1 183 ? -15.111 7.799 10.864 1.00 95.75 183 LYS A O 1
ATOM 1418 N N . ASP A 1 184 ? -16.869 6.398 10.980 1.00 95.12 184 ASP A N 1
ATOM 1419 C CA . ASP A 1 184 ? -17.001 6.451 12.442 1.00 95.12 184 ASP A CA 1
ATOM 1420 C C . ASP A 1 184 ? -15.749 5.893 13.133 1.00 95.12 184 ASP A C 1
ATOM 1422 O O . ASP A 1 184 ? -15.252 6.460 14.106 1.00 95.12 184 ASP A O 1
ATOM 1426 N N . TRP A 1 185 ? -15.158 4.840 12.557 1.00 94.69 185 TRP A N 1
ATOM 1427 C CA . TRP A 1 185 ? -13.854 4.330 12.982 1.00 94.69 185 TRP A CA 1
ATOM 1428 C C . TRP A 1 185 ? -12.765 5.408 12.898 1.00 94.69 185 TRP A C 1
ATOM 1430 O O . TRP A 1 185 ? -12.005 5.596 13.848 1.00 94.69 185 TRP A O 1
ATOM 1440 N N . TRP A 1 186 ? -12.692 6.143 11.785 1.00 93.88 186 TRP A N 1
ATOM 1441 C CA . TRP A 1 186 ? -11.707 7.210 11.614 1.00 93.88 186 TRP A CA 1
ATOM 1442 C C . TRP A 1 186 ? -11.908 8.368 12.598 1.00 93.88 186 TRP A C 1
ATOM 1444 O O . TRP A 1 186 ? -10.922 8.919 13.094 1.00 93.88 186 TRP A O 1
ATOM 1454 N N . GLU A 1 187 ? -13.155 8.733 12.902 1.00 93.56 187 GLU A N 1
ATOM 1455 C CA . GLU A 1 187 ? -13.474 9.772 13.890 1.00 93.56 187 GLU A CA 1
ATOM 1456 C C . GLU A 1 187 ? -13.065 9.361 15.311 1.00 93.56 187 GLU A C 1
ATOM 1458 O O . GLU A 1 187 ? -12.623 10.219 16.082 1.00 93.56 187 GLU A O 1
ATOM 1463 N N . GLY A 1 188 ? -13.122 8.059 15.612 1.00 93.44 188 GLY A N 1
ATOM 1464 C CA . GLY A 1 188 ? -12.664 7.459 16.866 1.00 93.44 188 GLY A CA 1
ATOM 1465 C C . GLY A 1 188 ? -11.143 7.321 17.019 1.00 93.44 188 GLY A C 1
ATOM 1466 O O . GLY A 1 188 ? -10.678 6.975 18.104 1.00 93.44 188 GLY A O 1
ATOM 1467 N N . LEU A 1 189 ? -10.345 7.596 15.978 1.00 91.44 189 LEU A N 1
ATOM 1468 C CA . LEU A 1 189 ? -8.882 7.556 16.081 1.00 91.44 189 LEU A CA 1
ATOM 1469 C C . LEU A 1 189 ? -8.331 8.681 16.972 1.00 91.44 189 LEU A C 1
ATOM 1471 O O . LEU A 1 189 ? -8.889 9.782 17.068 1.00 91.44 189 LEU A O 1
ATOM 1475 N N . SER A 1 190 ? -7.153 8.429 17.554 1.00 90.69 190 SER A N 1
ATOM 1476 C CA . SER A 1 190 ? -6.427 9.417 18.355 1.00 90.69 190 SER A CA 1
ATOM 1477 C C . SER A 1 190 ? -6.237 10.735 17.590 1.00 90.69 190 SER A C 1
ATOM 1479 O O . SER A 1 190 ? -6.132 10.772 16.358 1.00 90.69 190 SER A O 1
ATOM 1481 N N . GLU A 1 191 ? -6.182 11.859 18.308 1.00 87.62 191 GLU A N 1
ATOM 1482 C CA . GLU A 1 191 ? -5.970 13.161 17.667 1.00 87.62 191 GLU A CA 1
ATOM 1483 C C . GLU A 1 191 ? -4.633 13.214 16.904 1.00 87.62 191 GLU A C 1
ATOM 1485 O O . GLU A 1 191 ? -4.559 13.821 15.834 1.00 87.62 191 GLU A O 1
ATOM 1490 N N . GLY A 1 192 ? -3.599 12.528 17.406 1.00 86.38 192 GLY A N 1
ATOM 1491 C CA . GLY A 1 192 ? -2.304 12.396 16.736 1.00 86.38 192 GLY A CA 1
ATOM 1492 C C . GLY A 1 192 ? -2.415 11.686 15.386 1.00 86.38 192 GLY A C 1
ATOM 1493 O O . GLY A 1 192 ? -1.920 12.198 14.378 1.00 86.38 192 GLY A O 1
ATOM 1494 N N . ASP A 1 193 ? -3.140 10.566 15.336 1.00 86.62 193 ASP A N 1
ATOM 1495 C CA . ASP A 1 193 ? -3.357 9.825 14.093 1.00 86.62 193 ASP A CA 1
ATOM 1496 C C . ASP A 1 193 ? -4.156 10.648 13.085 1.00 86.62 193 ASP A C 1
ATOM 1498 O O . ASP A 1 193 ? -3.774 10.712 11.917 1.00 86.62 193 ASP A O 1
ATOM 1502 N N . ARG A 1 194 ? -5.206 11.352 13.530 1.00 87.38 194 ARG A N 1
ATOM 1503 C CA . ARG A 1 194 ? -6.010 12.231 12.665 1.00 87.38 194 ARG A CA 1
ATOM 1504 C C . ARG A 1 194 ? -5.211 13.429 12.149 1.00 87.38 194 ARG A C 1
ATOM 1506 O O . ARG A 1 194 ? -5.301 13.748 10.961 1.00 87.38 194 ARG A O 1
ATOM 1513 N N . LYS A 1 195 ? -4.398 14.078 12.994 1.00 82.62 195 LYS A N 1
ATOM 1514 C CA . LYS A 1 195 ? -3.512 15.188 12.591 1.00 82.62 195 LYS A CA 1
ATOM 1515 C C . LYS A 1 195 ? -2.497 14.741 11.540 1.00 82.62 195 LYS A C 1
ATOM 1517 O O . LYS A 1 195 ? -2.336 15.444 10.546 1.00 82.62 195 LYS A O 1
ATOM 1522 N N . GLY A 1 196 ? -1.902 13.555 11.699 1.00 79.69 196 GLY A N 1
ATOM 1523 C CA . GLY A 1 196 ? -0.962 12.977 10.731 1.00 79.69 196 GLY A CA 1
ATOM 1524 C C . GLY A 1 196 ? -1.557 12.716 9.339 1.00 79.69 196 GLY A C 1
ATOM 1525 O O . GLY A 1 196 ? -0.815 12.621 8.362 1.00 79.69 196 GLY A O 1
ATOM 1526 N N . GLN A 1 197 ? -2.889 12.643 9.216 1.00 78.81 197 GLN A N 1
ATOM 1527 C CA . GLN A 1 197 ? -3.567 12.467 7.928 1.00 78.81 197 GLN A CA 1
ATOM 1528 C C . GLN A 1 197 ? -3.922 13.778 7.211 1.00 78.81 197 GLN A C 1
ATOM 1530 O O . GLN A 1 197 ? -4.236 13.756 6.016 1.00 78.81 197 GLN A O 1
ATOM 1535 N N . ARG A 1 198 ? -3.886 14.928 7.894 1.00 72.00 198 ARG A N 1
ATOM 1536 C CA . ARG A 1 198 ? -4.177 16.228 7.271 1.00 72.00 198 ARG A CA 1
ATOM 1537 C C . ARG A 1 198 ? -2.976 16.629 6.415 1.00 72.00 198 ARG A C 1
ATOM 1539 O O . ARG A 1 198 ? -1.845 16.601 6.887 1.00 72.00 198 ARG A O 1
ATOM 1546 N N . LYS A 1 199 ? -3.202 16.991 5.144 1.00 57.16 199 LYS A N 1
ATOM 1547 C CA . LYS A 1 199 ? -2.134 17.544 4.295 1.00 57.16 199 LYS A CA 1
ATOM 1548 C C . LYS A 1 199 ? -1.541 18.766 5.004 1.00 57.16 199 LYS A C 1
ATOM 1550 O O . LYS A 1 199 ? -2.262 19.739 5.218 1.00 57.16 199 LYS A O 1
ATOM 1555 N N . SER A 1 200 ? -0.256 18.714 5.346 1.00 53.19 200 SER A N 1
ATOM 1556 C CA . SER A 1 200 ? 0.530 19.925 5.561 1.00 53.19 200 SER A CA 1
ATOM 1557 C C . SER A 1 200 ? 0.438 20.757 4.280 1.00 53.19 200 SER A C 1
ATOM 1559 O O . SER A 1 200 ? 0.598 20.224 3.177 1.00 53.19 200 SER A O 1
ATOM 1561 N N . LYS A 1 201 ? 0.016 22.009 4.446 1.00 44.66 201 LYS A N 1
ATOM 1562 C CA . LYS A 1 201 ? -0.213 22.968 3.368 1.00 44.66 201 LYS A CA 1
ATOM 1563 C C . LYS A 1 201 ? 1.108 23.549 2.888 1.00 44.66 201 LYS A C 1
ATOM 1565 O O . LYS A 1 201 ? 1.997 23.716 3.750 1.00 44.66 201 LYS A O 1
#

Secondary structure (DSSP, 8-state):
----------------------------------------------------------------------------------S----EETTEEB-TTSSEEEETTEEEEPPPTTS-HHHHHHHHHHHHHHHHHHSTT---HHHHHHHHHHHHHHHHHTTSSSS-S-SSS---TT-BGGGSTTHHHHHTS-HHHHHHHSPP-

Foldseek 3Di:
DDDDDDDDDDDDDDDDDDDDDDDDDDDDDDDDDDDDDDDDDDDDDDDDDDDDDDDDDDDDDDDDDDDDDDDDDDDDDPPDDDDDDQDDDPNFGAFPVRQWTAALQWTFGAFDPPDDPVRLVVLVVQLVVLVVQCDPPNPDPVSVVVSVVSNVVSCVVRQRDDDHPDDDDDPRHGHRCCVGPCVVVLVPDDPVNVVNSHDDD